Protein AF-A0A7S1XEK3-F1 (afdb_monomer_lite)

Secondary structure (DSSP, 8-state):
---SHHHHHHHHHHHS-EEEEEEEEEEEEETTEEEEEEEEEE-HHHHHHTTTTTT----SPPTTEEEEEHHHHHHHT--TT-EEEEEE--HHHHHHHHHHHT--GGG-----EEEEEEEEEEESS-TTTS-TTS-GGGS-EEEETTTHHHHHHTTHHHHHHTT--HHHHHH--TTTS-SEEEEPPPSP-HHHHT-S-HHHHHHHHHHHHHHHHHTTTTS------HHHHHHHHTTT------

Structure (mmCIF, N/CA/C/O backbone):
data_AF-A0A7S1XEK3-F1
#
_entry.id   AF-A0A7S1XEK3-F1
#
loop_
_atom_site.group_PDB
_atom_site.id
_atom_site.type_symbol
_atom_site.label_atom_id
_atom_site.label_alt_id
_atom_site.label_comp_id
_atom_site.label_asym_id
_atom_site.label_entity_id
_atom_site.label_seq_id
_atom_site.pdbx_PDB_ins_code
_atom_site.Cartn_x
_atom_site.Cartn_y
_atom_site.Cartn_z
_atom_site.occupancy
_atom_site.B_iso_or_equiv
_atom_site.auth_seq_id
_atom_site.auth_comp_id
_atom_site.auth_asym_id
_atom_site.auth_atom_id
_atom_site.pdbx_PDB_model_num
ATOM 1 N N . GLY A 1 1 ? 6.823 24.356 5.000 1.00 36.56 1 GLY A N 1
ATOM 2 C CA . GLY A 1 1 ? 6.942 24.536 3.543 1.00 36.56 1 GLY A CA 1
ATOM 3 C C . GLY A 1 1 ? 6.030 23.536 2.885 1.00 36.56 1 GLY A C 1
ATOM 4 O O . GLY A 1 1 ? 6.391 22.373 2.809 1.00 36.56 1 GLY A O 1
ATOM 5 N N . ALA A 1 2 ? 4.821 23.967 2.545 1.00 37.03 2 ALA A N 1
ATOM 6 C CA . ALA A 1 2 ? 3.756 23.122 2.030 1.00 37.03 2 ALA A CA 1
ATOM 7 C C . ALA A 1 2 ? 3.763 23.141 0.500 1.00 37.03 2 ALA A C 1
ATOM 9 O O . ALA A 1 2 ? 3.144 24.012 -0.090 1.00 37.03 2 ALA A O 1
ATOM 10 N N . GLU A 1 3 ? 4.464 22.202 -0.132 1.00 48.47 3 GLU A N 1
ATOM 11 C CA . GLU A 1 3 ? 4.184 21.806 -1.521 1.00 48.47 3 GLU A CA 1
ATOM 12 C C . GLU A 1 3 ? 4.658 20.368 -1.784 1.00 48.47 3 GLU A C 1
ATOM 14 O O . GLU A 1 3 ? 5.784 20.173 -2.247 1.00 48.47 3 GLU A O 1
ATOM 19 N N . PRO A 1 4 ? 3.829 19.340 -1.527 1.00 47.53 4 PRO A N 1
ATOM 20 C CA . PRO A 1 4 ? 4.108 18.032 -2.108 1.00 47.53 4 PRO A CA 1
ATOM 21 C C . PRO A 1 4 ? 3.129 17.722 -3.258 1.00 47.53 4 PRO A C 1
ATOM 23 O O . PRO A 1 4 ? 3.521 17.635 -4.419 1.00 47.53 4 PRO A O 1
ATOM 26 N N . ALA A 1 5 ? 1.835 17.618 -2.964 1.00 44.75 5 ALA A N 1
ATOM 27 C CA . ALA A 1 5 ? 0.814 16.976 -3.798 1.00 44.75 5 ALA A CA 1
ATOM 28 C C . ALA A 1 5 ? 0.662 17.472 -5.247 1.00 44.75 5 ALA A C 1
ATOM 30 O O . ALA A 1 5 ? 0.782 16.690 -6.195 1.00 44.75 5 ALA A O 1
ATOM 31 N N . GLY A 1 6 ? 0.396 18.770 -5.431 1.00 43.91 6 GLY A N 1
ATOM 32 C CA . GLY A 1 6 ? 0.126 19.340 -6.757 1.00 43.91 6 GLY A CA 1
ATOM 33 C C . GLY A 1 6 ? 1.319 19.202 -7.706 1.00 43.91 6 GLY A C 1
ATOM 34 O O . GLY A 1 6 ? 1.153 18.868 -8.884 1.00 43.91 6 GLY A O 1
ATOM 35 N N . ARG A 1 7 ? 2.530 19.351 -7.157 1.00 46.53 7 ARG A N 1
ATOM 36 C CA . ARG A 1 7 ? 3.800 19.229 -7.876 1.00 46.53 7 ARG A CA 1
ATOM 37 C C . ARG A 1 7 ? 4.133 17.774 -8.228 1.00 46.53 7 ARG A C 1
ATOM 39 O O . ARG A 1 7 ? 4.653 17.540 -9.318 1.00 46.53 7 ARG A O 1
ATOM 46 N N . TRP A 1 8 ? 3.762 16.795 -7.388 1.00 50.59 8 TRP A N 1
ATOM 47 C CA . TRP A 1 8 ? 3.903 15.362 -7.707 1.00 50.59 8 TRP A CA 1
ATOM 48 C C . TRP A 1 8 ? 3.072 14.957 -8.926 1.00 50.59 8 TRP A C 1
ATOM 50 O O . TRP A 1 8 ? 3.572 14.235 -9.787 1.00 50.59 8 TRP A O 1
ATOM 60 N N . SER A 1 9 ? 1.829 15.448 -9.036 1.00 47.41 9 SER A N 1
ATOM 61 C CA . SER A 1 9 ? 0.975 15.142 -10.195 1.00 47.41 9 SER A CA 1
ATOM 62 C C . SER A 1 9 ? 1.507 15.775 -11.489 1.00 47.41 9 SER A C 1
ATOM 64 O O . SER A 1 9 ? 1.504 15.129 -12.538 1.00 47.41 9 SER A O 1
ATOM 66 N N . GLN A 1 10 ? 2.045 17.000 -11.409 1.00 49.06 10 GLN A N 1
ATOM 67 C CA 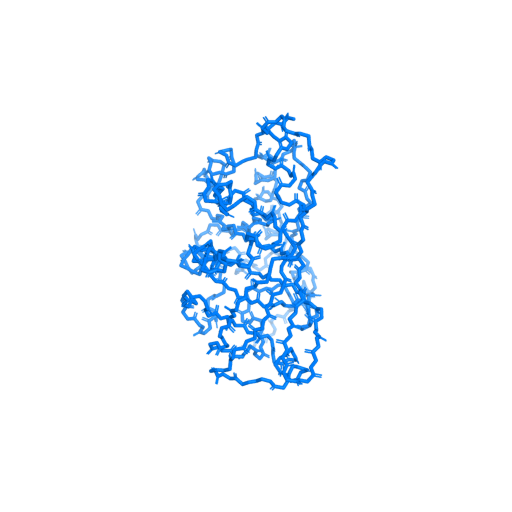. GLN A 1 10 ? 2.623 17.708 -12.554 1.00 49.06 10 GLN A CA 1
ATOM 68 C C . GLN A 1 10 ? 3.917 17.047 -13.047 1.00 49.06 10 GLN A C 1
ATOM 70 O O . GLN A 1 10 ? 4.007 16.701 -14.226 1.00 49.06 10 GLN A O 1
ATOM 75 N N . LEU A 1 11 ? 4.882 16.782 -12.161 1.00 49.12 11 LEU A N 1
ATOM 76 C CA . LEU A 1 11 ? 6.122 16.077 -12.522 1.00 49.12 11 LEU A CA 1
ATOM 77 C C . LEU A 1 11 ? 5.839 14.645 -12.986 1.00 49.12 11 LEU A C 1
ATOM 79 O O . LEU A 1 11 ? 6.419 14.169 -13.958 1.00 49.12 11 LEU A O 1
ATOM 83 N N . GLY A 1 12 ? 4.885 13.970 -12.348 1.00 49.81 12 GLY A N 1
ATOM 84 C CA . GLY A 1 12 ? 4.441 12.654 -12.771 1.00 49.81 12 GLY A CA 1
ATOM 85 C C . GLY A 1 12 ? 3.841 12.652 -14.183 1.00 49.81 12 GLY A C 1
ATOM 86 O O . GLY A 1 12 ? 4.103 11.729 -14.961 1.00 49.81 12 GLY A O 1
ATOM 87 N N . SER A 1 13 ? 3.049 13.667 -14.539 1.00 52.59 13 SER A N 1
ATOM 88 C CA . SER A 1 13 ? 2.465 13.796 -15.880 1.00 52.59 13 SER A CA 1
ATOM 89 C C . SER A 1 13 ? 3.507 14.064 -16.968 1.00 52.59 13 SER A C 1
ATOM 91 O O . SER A 1 13 ? 3.352 13.556 -18.075 1.00 52.59 13 SER A O 1
ATOM 93 N N . GLN A 1 14 ? 4.599 14.764 -16.635 1.00 54.75 14 GLN A N 1
ATOM 94 C CA . GLN A 1 14 ? 5.703 15.030 -17.560 1.00 54.75 14 GLN A CA 1
ATOM 95 C C . GLN A 1 14 ? 6.397 13.739 -18.015 1.00 54.75 14 GLN A C 1
ATOM 97 O O . GLN A 1 14 ? 6.820 13.643 -19.164 1.00 54.75 14 GLN A O 1
ATOM 102 N N . TYR A 1 15 ? 6.462 12.733 -17.137 1.00 54.97 15 TYR A N 1
ATOM 103 C CA . TYR A 1 15 ? 7.092 11.450 -17.442 1.00 54.97 15 TYR A CA 1
ATOM 104 C C . TYR A 1 15 ? 6.105 10.319 -17.728 1.00 54.97 15 TYR A C 1
ATOM 106 O O . TYR A 1 15 ? 6.536 9.284 -18.196 1.00 54.97 15 TYR A O 1
ATOM 114 N N . GLY A 1 16 ? 4.803 10.438 -17.457 1.00 58.50 16 GLY A N 1
ATOM 115 C CA . GLY A 1 16 ? 3.784 9.455 -17.867 1.00 58.50 16 GLY A CA 1
ATOM 116 C C . GLY A 1 16 ? 3.820 8.063 -17.200 1.00 58.50 16 GLY A C 1
ATOM 117 O O . GLY A 1 16 ? 2.815 7.355 -17.270 1.00 58.50 16 GLY A O 1
ATOM 118 N N . PHE A 1 17 ? 4.894 7.679 -16.494 1.00 63.75 17 PHE A N 1
ATOM 119 C CA . PHE A 1 17 ? 5.130 6.305 -15.994 1.00 63.75 17 PHE A CA 1
ATOM 120 C C . PHE A 1 17 ? 5.184 6.162 -14.470 1.00 63.75 17 PHE A C 1
ATOM 122 O O . PHE A 1 17 ? 5.805 5.232 -13.954 1.00 63.75 17 PHE A O 1
ATOM 129 N N . HIS A 1 18 ? 4.547 7.074 -13.743 1.00 75.19 18 HIS A N 1
ATOM 130 C CA . HIS A 1 18 ? 4.485 7.015 -12.289 1.00 75.19 18 HIS A CA 1
ATOM 131 C C . HIS A 1 18 ? 3.186 6.363 -11.793 1.00 75.19 18 HIS A C 1
ATOM 133 O O . HIS A 1 18 ? 2.121 6.496 -12.415 1.00 75.19 18 HIS A O 1
ATOM 139 N N . THR A 1 19 ? 3.276 5.695 -10.647 1.00 78.38 19 THR A N 1
ATOM 140 C CA . THR A 1 19 ? 2.123 5.212 -9.882 1.00 78.38 19 THR A CA 1
ATOM 141 C C . THR A 1 19 ? 2.359 5.441 -8.388 1.00 78.38 19 THR A C 1
ATOM 143 O O . THR A 1 19 ? 3.422 5.075 -7.876 1.00 78.38 19 THR A O 1
ATOM 146 N N . PRO A 1 20 ? 1.416 6.084 -7.685 1.00 83.88 20 PRO A N 1
ATOM 147 C CA . PRO A 1 20 ? 1.538 6.300 -6.257 1.00 83.88 20 PRO A CA 1
ATOM 148 C C . PRO A 1 20 ? 1.154 5.044 -5.462 1.00 83.88 20 PRO A C 1
ATOM 150 O O . PRO A 1 20 ? 0.281 4.278 -5.875 1.00 83.88 20 PRO A O 1
ATOM 153 N N . ARG A 1 21 ? 1.768 4.866 -4.291 1.00 85.56 21 ARG A N 1
ATOM 154 C CA . ARG A 1 21 ? 1.352 3.898 -3.268 1.00 85.56 21 ARG A CA 1
ATOM 155 C C . ARG A 1 21 ? 1.333 4.563 -1.896 1.00 85.56 21 ARG A C 1
ATOM 157 O O . ARG A 1 21 ? 2.192 5.388 -1.580 1.00 85.56 21 ARG A O 1
ATOM 164 N N . LEU A 1 22 ? 0.368 4.177 -1.071 1.00 83.81 22 LEU A N 1
ATOM 165 C CA . LEU A 1 22 ? 0.356 4.497 0.353 1.00 83.81 22 LEU A CA 1
ATOM 166 C C . LEU A 1 22 ? 0.806 3.253 1.115 1.00 83.81 22 LEU A C 1
ATOM 168 O O . LEU A 1 22 ? 0.157 2.215 1.035 1.00 83.81 22 LEU A O 1
ATOM 172 N N . VAL A 1 23 ? 1.915 3.361 1.837 1.00 85.50 23 VAL A N 1
ATOM 173 C CA . VAL A 1 23 ? 2.414 2.311 2.729 1.00 85.50 23 VAL A CA 1
ATOM 174 C C . VAL A 1 23 ? 2.439 2.864 4.141 1.00 85.50 23 VAL A C 1
ATOM 176 O O . VAL A 1 23 ? 3.137 3.847 4.396 1.00 85.50 23 VAL A O 1
ATOM 179 N N . VAL A 1 24 ? 1.670 2.242 5.034 1.00 86.19 24 VAL A N 1
ATOM 180 C CA . VAL A 1 24 ? 1.552 2.644 6.441 1.00 86.19 24 VAL A CA 1
ATOM 181 C C . VAL A 1 24 ? 1.669 1.437 7.371 1.00 86.19 24 VAL A C 1
ATOM 183 O O . VAL A 1 24 ? 1.283 0.331 6.981 1.00 86.19 24 VAL A O 1
ATOM 186 N N . PRO A 1 25 ? 2.194 1.604 8.596 1.00 84.75 25 PRO A N 1
ATOM 187 C CA . PRO A 1 25 ? 2.137 0.560 9.611 1.00 84.75 25 PRO A CA 1
ATOM 188 C C . PRO A 1 25 ? 0.692 0.145 9.900 1.00 84.75 25 PRO A C 1
ATOM 190 O O . PRO A 1 25 ? -0.218 0.980 9.915 1.00 84.75 25 PRO A O 1
ATOM 193 N N . ALA A 1 26 ? 0.487 -1.148 10.139 1.00 86.12 26 ALA A N 1
ATOM 194 C CA . ALA A 1 26 ? -0.824 -1.692 10.448 1.00 86.12 26 ALA A CA 1
ATOM 195 C C . ALA A 1 26 ? -0.745 -2.832 11.468 1.00 86.12 26 ALA A C 1
ATOM 197 O O . ALA A 1 26 ? 0.220 -3.593 11.512 1.00 86.12 26 ALA A O 1
ATOM 198 N N . VAL A 1 27 ? -1.795 -2.985 12.265 1.00 88.19 27 VAL A N 1
ATOM 199 C CA . VAL A 1 27 ? -1.994 -4.152 13.128 1.00 88.19 27 VAL A CA 1
ATOM 200 C C . VAL A 1 27 ? -3.251 -4.860 12.668 1.00 88.19 27 VAL A C 1
ATOM 202 O O . VAL A 1 27 ? -4.332 -4.279 12.701 1.00 88.19 27 VAL A O 1
ATOM 205 N N . ALA A 1 28 ? -3.116 -6.104 12.231 1.00 87.94 28 ALA A N 1
ATOM 206 C CA . ALA A 1 28 ? -4.245 -6.935 11.853 1.00 87.94 28 ALA A CA 1
ATOM 207 C C . ALA A 1 28 ? -4.657 -7.824 13.025 1.00 87.94 28 ALA A C 1
ATOM 209 O O . ALA A 1 28 ? -3.804 -8.333 13.744 1.00 87.94 28 ALA A O 1
ATOM 210 N N . ALA A 1 29 ? -5.956 -8.015 13.212 1.00 89.12 29 ALA A N 1
ATOM 211 C CA . ALA A 1 29 ? -6.522 -8.902 14.212 1.00 89.12 29 ALA A CA 1
ATOM 212 C C . ALA A 1 29 ? -7.447 -9.925 13.544 1.00 89.12 29 ALA A C 1
ATOM 214 O O . ALA A 1 29 ? -8.274 -9.574 12.695 1.00 89.12 29 ALA A O 1
ATOM 215 N N . GLY A 1 30 ? -7.300 -11.180 13.958 1.00 87.75 30 GLY A N 1
ATOM 216 C CA . GLY A 1 30 ? -8.088 -12.330 13.527 1.00 87.75 30 GLY A CA 1
ATOM 217 C C . GLY A 1 30 ? -8.338 -13.292 14.695 1.00 87.75 30 GLY A C 1
ATOM 218 O O . GLY A 1 30 ? -7.966 -12.984 15.831 1.00 87.75 30 GLY A O 1
ATOM 219 N N . PRO A 1 31 ? -8.968 -14.453 14.445 1.00 84.12 31 PRO A N 1
ATOM 220 C CA . PRO A 1 31 ? -9.289 -15.432 15.485 1.00 84.12 31 PRO A CA 1
ATOM 221 C C . PRO A 1 31 ? -8.095 -15.868 16.346 1.00 84.12 31 PRO A C 1
ATOM 223 O O . PRO A 1 31 ? -8.248 -16.044 17.554 1.00 84.12 31 PRO A O 1
ATOM 226 N N . ALA A 1 32 ? -6.911 -16.018 15.745 1.00 83.12 32 ALA A N 1
ATOM 227 C CA . ALA A 1 32 ? -5.711 -16.479 16.445 1.00 83.12 32 ALA A CA 1
ATOM 228 C C . ALA A 1 32 ? -4.988 -15.386 17.258 1.00 83.12 32 ALA A C 1
ATOM 230 O O . ALA A 1 32 ? -4.130 -15.706 18.083 1.00 83.12 32 ALA A O 1
ATOM 231 N N . GLY A 1 33 ? -5.325 -14.106 17.062 1.00 88.50 33 GLY A N 1
ATOM 232 C CA . GLY A 1 33 ? -4.700 -12.989 17.769 1.00 88.50 33 GLY A CA 1
ATOM 233 C C . GLY A 1 33 ? -4.420 -11.784 16.877 1.00 88.50 33 GLY A C 1
ATOM 234 O O . GLY A 1 33 ? -5.151 -11.507 15.924 1.00 88.50 33 GLY A O 1
ATOM 235 N N . THR A 1 34 ? -3.369 -11.040 17.221 1.00 88.94 34 THR A N 1
ATOM 236 C CA . THR A 1 34 ? -2.928 -9.843 16.498 1.00 88.94 34 THR A CA 1
ATOM 237 C C . THR A 1 34 ? -1.588 -10.066 15.805 1.00 88.94 34 THR A C 1
ATOM 239 O O . THR A 1 34 ? -0.713 -10.762 16.314 1.00 88.94 34 THR A O 1
ATOM 242 N N . TYR A 1 35 ? -1.415 -9.432 14.648 1.00 86.69 35 TYR A N 1
ATOM 243 C CA . TYR A 1 35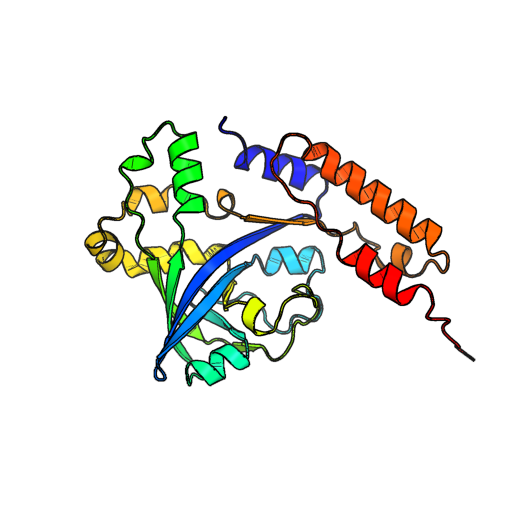 ? -0.212 -9.500 13.831 1.00 86.69 35 TYR A CA 1
ATOM 244 C C . TYR A 1 35 ? 0.207 -8.102 13.370 1.00 86.69 35 TYR A C 1
ATOM 246 O O . TYR A 1 35 ? -0.602 -7.346 12.824 1.00 86.69 35 TYR A O 1
ATOM 254 N N . TYR A 1 36 ? 1.477 -7.755 13.576 1.00 87.00 36 TYR A N 1
ATOM 255 C CA . TYR A 1 36 ? 2.049 -6.505 13.078 1.00 87.00 36 TYR A CA 1
ATOM 256 C C . TYR A 1 36 ? 2.405 -6.653 11.601 1.00 87.00 36 TYR A C 1
ATOM 258 O O . TYR A 1 36 ? 3.136 -7.561 11.214 1.00 87.00 36 TYR A O 1
ATOM 266 N N . SER A 1 37 ? 1.892 -5.750 10.774 1.00 87.62 37 SER A N 1
ATOM 267 C CA . SER A 1 37 ? 2.092 -5.757 9.329 1.00 87.62 37 SER A CA 1
ATOM 268 C C . SER A 1 37 ? 2.188 -4.327 8.787 1.00 87.62 37 SER A C 1
ATOM 270 O O . SER A 1 37 ? 2.289 -3.347 9.526 1.00 87.62 37 SER A O 1
ATOM 272 N N . THR A 1 38 ? 2.168 -4.196 7.468 1.00 89.38 38 THR A N 1
ATOM 273 C CA . THR A 1 38 ? 1.999 -2.917 6.777 1.00 89.38 38 THR A CA 1
ATOM 274 C C . THR A 1 38 ? 0.727 -2.977 5.946 1.00 89.38 38 THR A C 1
ATOM 276 O O . THR A 1 38 ? 0.384 -4.032 5.423 1.00 89.38 38 THR A O 1
ATOM 279 N N . LEU A 1 39 ? 0.005 -1.867 5.821 1.00 92.12 39 LEU A N 1
ATOM 280 C CA . LEU A 1 39 ? -1.050 -1.719 4.826 1.00 92.12 39 LEU A CA 1
ATOM 281 C C . LEU A 1 39 ? -0.444 -1.060 3.587 1.00 92.12 39 LEU A C 1
ATOM 283 O O . LEU A 1 39 ? 0.147 0.016 3.685 1.00 92.12 39 LEU A O 1
ATOM 287 N N . ARG A 1 40 ? -0.617 -1.689 2.425 1.00 92.56 40 ARG A N 1
ATOM 288 C CA . ARG A 1 40 ? -0.206 -1.170 1.121 1.00 92.56 40 ARG A CA 1
ATOM 289 C C . ARG A 1 40 ? -1.434 -0.872 0.278 1.00 92.56 40 ARG A C 1
ATOM 291 O O . ARG A 1 40 ? -2.061 -1.780 -0.261 1.00 92.56 40 ARG A O 1
ATOM 298 N N . ALA A 1 41 ? -1.764 0.402 0.130 1.00 93.56 41 ALA A N 1
ATOM 299 C CA . ALA A 1 41 ? -2.800 0.830 -0.791 1.00 93.56 41 ALA A CA 1
ATOM 300 C C . ALA A 1 41 ? -2.189 1.111 -2.170 1.00 93.56 41 ALA A C 1
ATOM 302 O O . ALA A 1 41 ? -1.286 1.944 -2.310 1.00 93.56 41 ALA A O 1
ATOM 303 N N . ILE A 1 42 ? -2.673 0.390 -3.177 1.00 93.25 42 ILE A N 1
ATOM 304 C CA . ILE A 1 42 ? -2.168 0.407 -4.555 1.00 93.25 42 ILE A CA 1
ATOM 305 C C . ILE A 1 42 ? -3.237 0.905 -5.526 1.00 93.25 42 ILE A C 1
ATOM 307 O O . ILE A 1 42 ? -4.425 0.814 -5.234 1.00 93.25 42 ILE A O 1
ATOM 311 N N . TRP A 1 43 ? -2.821 1.380 -6.699 1.00 91.94 43 TRP A N 1
ATOM 312 C CA . TRP A 1 43 ? -3.741 1.741 -7.777 1.00 91.94 43 TRP A CA 1
ATOM 313 C C . TRP A 1 43 ? -3.643 0.733 -8.922 1.00 91.94 43 TRP A C 1
ATOM 315 O O . TRP A 1 43 ? -2.887 0.914 -9.878 1.00 91.94 43 TRP A O 1
ATOM 325 N N . THR A 1 44 ? -4.406 -0.354 -8.835 1.00 91.88 44 THR A N 1
ATOM 326 C CA . THR A 1 44 ? -4.228 -1.536 -9.688 1.00 91.88 44 THR A CA 1
ATOM 327 C C . THR A 1 44 ? -4.338 -1.210 -11.176 1.00 91.88 44 THR A C 1
ATOM 329 O O . THR A 1 44 ? -3.481 -1.628 -11.954 1.00 91.88 44 THR A O 1
ATOM 332 N N . GLN A 1 45 ? -5.336 -0.417 -11.581 1.00 89.06 45 GLN A N 1
ATOM 333 C CA . GLN A 1 45 ? -5.507 -0.027 -12.987 1.00 89.06 45 GLN A CA 1
ATOM 334 C C . GLN A 1 45 ? -4.318 0.786 -13.511 1.00 89.06 45 GLN A C 1
ATOM 336 O O . GLN A 1 45 ? -3.841 0.557 -14.625 1.00 89.06 45 GLN A O 1
ATOM 341 N N . ARG A 1 46 ? -3.806 1.724 -12.704 1.00 88.00 46 ARG A N 1
ATOM 342 C CA . ARG A 1 46 ? -2.653 2.542 -13.083 1.00 88.00 46 ARG A CA 1
ATOM 343 C C . ARG A 1 46 ? -1.396 1.690 -13.190 1.00 88.00 46 ARG A C 1
ATOM 345 O O . ARG A 1 46 ? -0.701 1.790 -14.200 1.00 88.00 46 ARG A O 1
ATOM 352 N N . GLU A 1 47 ? -1.150 0.822 -12.213 1.00 89.50 47 GLU A N 1
ATOM 353 C CA . GLU A 1 47 ? -0.022 -0.113 -12.222 1.00 89.50 47 GLU A CA 1
ATOM 354 C C . GLU A 1 47 ? -0.048 -1.018 -13.461 1.00 89.50 47 GLU A C 1
ATOM 356 O O . GLU A 1 47 ? 0.957 -1.123 -14.164 1.00 89.50 47 GLU A O 1
ATOM 361 N N . GLN A 1 48 ? -1.215 -1.566 -13.810 1.00 87.06 48 GLN A N 1
ATOM 362 C CA . GLN A 1 48 ? -1.399 -2.360 -15.028 1.00 87.06 48 GLN A CA 1
ATOM 363 C C . GLN A 1 48 ? -1.157 -1.544 -16.304 1.00 87.06 48 GLN A C 1
ATOM 365 O O . GLN A 1 48 ? -0.485 -2.028 -17.214 1.00 87.06 48 GLN A O 1
ATOM 370 N N . SER A 1 49 ? -1.639 -0.296 -16.371 1.00 84.44 49 SER A N 1
ATOM 371 C CA . SER A 1 49 ? -1.432 0.578 -17.540 1.00 84.44 49 SER A CA 1
ATOM 372 C C . SER A 1 49 ? 0.045 0.885 -17.796 1.00 84.44 49 SER A C 1
ATOM 374 O O . SER A 1 49 ? 0.471 1.025 -18.941 1.00 84.44 49 SER A O 1
ATOM 376 N N . ILE A 1 50 ? 0.848 0.925 -16.728 1.00 82.06 50 ILE A N 1
ATOM 377 C CA . ILE A 1 50 ? 2.298 1.055 -16.814 1.00 82.06 50 ILE A CA 1
ATOM 378 C C . ILE A 1 50 ? 2.986 -0.311 -16.776 1.00 82.06 50 ILE A C 1
ATOM 380 O O . ILE A 1 50 ? 4.187 -0.349 -16.553 1.00 82.06 50 ILE A O 1
ATOM 384 N N . GLY A 1 51 ? 2.296 -1.433 -16.981 1.00 80.56 51 GLY A N 1
ATOM 385 C CA . GLY A 1 51 ? 2.867 -2.785 -17.029 1.00 80.56 51 GLY A CA 1
ATOM 386 C C . GLY A 1 51 ? 3.615 -3.235 -15.766 1.00 80.56 51 GLY A C 1
ATOM 387 O O . GLY A 1 51 ? 4.480 -4.104 -15.862 1.00 80.56 51 GLY A O 1
ATOM 388 N N . LEU A 1 52 ? 3.343 -2.623 -14.612 1.00 83.81 52 LEU A N 1
ATOM 389 C CA . LEU A 1 52 ? 3.858 -3.049 -13.313 1.00 83.81 52 LEU A CA 1
ATOM 390 C C . LEU A 1 52 ? 2.987 -4.190 -12.776 1.00 83.81 52 LEU A C 1
ATOM 392 O O . LEU A 1 52 ? 1.761 -4.102 -12.807 1.00 83.81 52 LEU A O 1
ATOM 396 N N . GLY A 1 53 ? 3.618 -5.262 -12.286 1.00 78.31 53 GLY A N 1
ATOM 397 C CA . GLY A 1 53 ? 2.891 -6.449 -11.840 1.00 78.31 53 GLY A CA 1
ATOM 398 C C . GLY A 1 53 ? 2.106 -7.104 -12.979 1.00 78.31 53 GLY A C 1
ATOM 399 O O . GLY A 1 53 ? 0.962 -7.483 -12.788 1.00 78.31 53 GLY A O 1
ATOM 400 N N . SER A 1 54 ? 2.686 -7.242 -14.174 1.00 80.19 54 SER A N 1
ATOM 401 C CA . SER A 1 54 ? 2.032 -7.919 -15.309 1.00 80.19 54 SER A CA 1
ATOM 402 C C . SER A 1 54 ? 1.641 -9.374 -15.016 1.00 80.19 54 SER A C 1
ATOM 404 O O . SER A 1 54 ? 0.745 -9.912 -15.658 1.00 80.19 54 SER A O 1
ATOM 406 N N . MET A 1 55 ? 2.299 -10.003 -14.037 1.00 84.56 55 MET A N 1
ATOM 407 C CA . MET A 1 55 ? 1.963 -11.337 -13.537 1.00 84.56 55 MET A CA 1
ATOM 408 C C . MET A 1 55 ? 0.967 -11.309 -12.372 1.00 84.56 55 MET A C 1
ATOM 410 O O . MET A 1 55 ? 0.619 -12.372 -11.869 1.00 84.56 55 MET A O 1
ATOM 414 N N . TRP A 1 56 ? 0.548 -10.128 -11.903 1.00 89.12 56 TRP A N 1
ATOM 415 C CA . TRP A 1 56 ? -0.390 -9.965 -10.794 1.00 89.12 56 TRP A CA 1
ATOM 416 C C . TRP A 1 56 ? -1.728 -10.599 -11.185 1.00 89.12 56 TRP A C 1
ATOM 418 O O . TRP A 1 56 ? -2.404 -10.084 -12.078 1.00 89.12 56 TRP A O 1
ATOM 428 N N . PRO A 1 57 ? -2.117 -11.718 -10.551 1.00 89.94 57 PRO A N 1
ATOM 429 C CA . PRO A 1 57 ? -3.265 -12.493 -11.008 1.00 89.94 57 PRO A CA 1
ATOM 430 C C . PRO A 1 57 ? -4.589 -11.872 -10.556 1.00 89.94 57 PRO A C 1
ATOM 432 O O . PRO A 1 57 ? -5.654 -12.283 -11.011 1.00 89.94 57 PRO A O 1
ATOM 435 N N . PHE A 1 58 ? -4.532 -10.896 -9.649 1.00 89.44 58 PHE A N 1
ATOM 436 C CA . PHE A 1 58 ? -5.710 -10.259 -9.089 1.00 89.44 58 PHE A CA 1
ATOM 437 C C . PHE A 1 58 ? -6.090 -9.036 -9.932 1.00 89.44 58 PHE A C 1
ATOM 439 O O . PHE A 1 58 ? -5.241 -8.256 -10.362 1.00 89.44 58 PHE A O 1
ATOM 446 N N . GLY A 1 59 ? -7.384 -8.854 -10.181 1.00 90.25 59 GLY A N 1
ATOM 447 C CA . GLY A 1 59 ? -7.893 -7.595 -10.722 1.00 90.25 59 GLY A CA 1
ATOM 448 C C . GLY A 1 59 ? -7.804 -6.458 -9.693 1.00 90.25 59 GLY A C 1
ATOM 449 O O . GLY A 1 59 ? -7.151 -6.604 -8.654 1.00 90.25 59 GLY A O 1
ATOM 450 N N . PRO A 1 60 ? -8.473 -5.324 -9.958 1.00 92.25 60 PRO A N 1
ATOM 451 C CA . PRO A 1 60 ? -8.729 -4.318 -8.931 1.00 92.25 60 PRO A CA 1
ATOM 452 C C . PRO A 1 60 ? -9.354 -4.961 -7.688 1.00 92.25 60 PRO A C 1
ATOM 454 O O . PRO A 1 60 ? -10.283 -5.765 -7.809 1.00 92.25 60 PRO A O 1
ATOM 457 N N . ILE A 1 61 ? -8.834 -4.623 -6.509 1.00 95.00 61 ILE A N 1
ATOM 458 C CA . ILE A 1 61 ? -9.353 -5.143 -5.238 1.00 95.00 61 ILE A CA 1
ATOM 459 C C . ILE A 1 61 ? -10.660 -4.401 -4.940 1.00 95.00 61 ILE A C 1
ATOM 461 O O . ILE A 1 61 ? -10.741 -3.186 -5.136 1.00 95.00 61 ILE A O 1
ATOM 465 N N . ARG A 1 62 ? -11.713 -5.108 -4.512 1.00 94.88 62 ARG A N 1
ATOM 466 C CA . ARG A 1 62 ? -13.010 -4.453 -4.266 1.00 94.88 62 ARG A CA 1
ATOM 467 C C . ARG A 1 62 ? -12.940 -3.548 -3.032 1.00 94.88 62 ARG A C 1
ATOM 469 O O . ARG A 1 62 ? -12.128 -3.763 -2.137 1.00 94.88 62 ARG A O 1
ATOM 476 N N . ALA A 1 63 ? -13.855 -2.586 -2.938 1.00 95.56 63 ALA A N 1
ATOM 477 C CA . ALA A 1 63 ? -13.966 -1.720 -1.765 1.00 95.56 63 ALA A CA 1
ATOM 478 C C . ALA A 1 63 ? -14.223 -2.533 -0.482 1.00 95.56 63 ALA A C 1
ATOM 480 O O . ALA A 1 63 ? -15.217 -3.256 -0.379 1.00 95.56 63 ALA A O 1
ATOM 481 N N . GLY A 1 64 ? -13.334 -2.390 0.501 1.00 96.19 64 GLY A N 1
ATOM 482 C CA . GLY A 1 64 ? -13.353 -3.151 1.757 1.00 96.19 64 GLY A CA 1
ATOM 483 C C . GLY A 1 64 ? -12.786 -4.566 1.631 1.00 96.19 64 GLY A C 1
ATOM 484 O O . GLY A 1 64 ? -12.787 -5.306 2.606 1.00 96.19 64 GLY A O 1
ATOM 485 N N . GLY A 1 65 ? -12.311 -4.947 0.446 1.00 97.81 65 GLY A N 1
ATOM 486 C CA . GLY A 1 65 ? -11.553 -6.166 0.215 1.00 97.81 65 GLY A CA 1
ATOM 487 C C . GLY A 1 65 ? -10.060 -5.958 0.457 1.00 97.81 65 GLY A C 1
ATOM 488 O O . GLY A 1 65 ? -9.547 -4.837 0.397 1.00 97.81 65 GLY A O 1
ATOM 489 N N . CYS A 1 66 ? -9.349 -7.048 0.713 1.00 97.44 66 CYS A N 1
ATOM 490 C CA . CYS A 1 66 ? -7.899 -7.046 0.825 1.00 97.44 66 CYS A CA 1
ATOM 491 C C . CYS A 1 66 ? -7.277 -8.324 0.261 1.00 97.44 66 CYS A C 1
ATOM 493 O O . CYS A 1 66 ? -7.899 -9.388 0.225 1.00 97.44 66 CYS A O 1
ATOM 495 N N . VAL A 1 67 ? -6.022 -8.208 -0.162 1.00 96.12 67 VAL A N 1
ATOM 496 C CA . VAL A 1 67 ? -5.162 -9.347 -0.482 1.00 96.12 67 VAL A CA 1
ATOM 497 C C . VAL A 1 67 ? -4.109 -9.446 0.610 1.00 96.12 67 VAL A C 1
ATOM 499 O O . VAL A 1 67 ? -3.391 -8.479 0.859 1.00 96.12 67 VAL A O 1
ATOM 502 N N . ILE A 1 68 ? -4.015 -10.600 1.268 1.00 94.50 68 ILE A N 1
ATOM 503 C CA . ILE A 1 68 ? -3.092 -10.800 2.394 1.00 94.50 68 ILE A CA 1
ATOM 504 C C . ILE A 1 68 ? -2.014 -11.833 2.060 1.00 94.50 68 ILE A C 1
ATOM 506 O O . ILE A 1 68 ? -2.304 -12.795 1.347 1.00 94.50 68 ILE A O 1
ATOM 510 N N . PRO A 1 69 ? -0.786 -11.698 2.584 1.00 92.81 69 PRO A N 1
ATOM 511 C CA . PRO A 1 69 ? 0.243 -12.722 2.445 1.00 92.81 69 PRO A CA 1
ATOM 512 C C . PRO A 1 69 ? -0.188 -14.041 3.087 1.00 92.81 69 PRO A C 1
ATOM 514 O O . PRO A 1 69 ? -0.833 -14.055 4.137 1.00 92.81 69 PRO A O 1
ATOM 517 N N . LYS A 1 70 ? 0.218 -15.167 2.492 1.00 92.44 70 LYS A N 1
ATOM 518 C CA . LYS A 1 70 ? -0.077 -16.512 3.006 1.00 92.44 70 LYS A CA 1
ATOM 519 C C . LYS A 1 70 ? 0.350 -16.688 4.459 1.00 92.44 70 LYS A C 1
ATOM 521 O O . LYS A 1 70 ? -0.405 -17.252 5.244 1.00 92.44 70 LYS A O 1
ATOM 526 N N . ARG A 1 71 ? 1.523 -16.173 4.830 1.00 89.75 71 ARG A N 1
ATOM 527 C CA . ARG A 1 71 ? 2.002 -16.187 6.215 1.00 89.75 71 ARG A CA 1
ATOM 528 C C . ARG A 1 71 ? 1.052 -15.442 7.154 1.00 89.75 71 ARG A C 1
ATOM 530 O O . ARG A 1 71 ? 0.628 -16.013 8.147 1.00 89.75 71 ARG A O 1
ATOM 537 N N . THR A 1 72 ? 0.655 -14.219 6.807 1.00 91.38 72 THR A N 1
ATOM 538 C CA . THR A 1 72 ? -0.309 -13.432 7.593 1.00 91.38 72 THR A CA 1
ATOM 539 C C . THR A 1 72 ? -1.656 -14.143 7.722 1.00 91.38 72 THR A C 1
ATOM 541 O O . THR A 1 72 ? -2.229 -14.160 8.805 1.00 91.38 72 THR A O 1
ATOM 544 N N . ALA A 1 73 ? -2.143 -14.780 6.652 1.00 93.88 73 ALA A N 1
ATOM 545 C CA . ALA A 1 73 ? -3.375 -15.566 6.698 1.00 93.88 73 ALA A CA 1
ATOM 546 C C . ALA A 1 73 ? -3.282 -16.740 7.688 1.00 93.88 73 ALA A C 1
ATOM 548 O O . ALA A 1 73 ? -4.212 -16.973 8.456 1.00 93.88 73 ALA A O 1
ATOM 549 N N . LEU A 1 74 ? -2.147 -17.451 7.691 1.00 92.69 74 LEU A N 1
ATOM 550 C CA . LEU A 1 74 ? -1.886 -18.558 8.615 1.00 92.69 74 LEU A CA 1
ATOM 551 C C . LEU A 1 74 ? -1.768 -18.083 10.065 1.00 92.69 74 LEU A C 1
ATOM 553 O O . LEU A 1 74 ? -2.329 -18.713 10.953 1.00 92.69 74 LEU A O 1
ATOM 557 N N . GLU A 1 75 ? -1.056 -16.982 10.307 1.00 91.88 75 GLU A N 1
ATOM 558 C CA . GLU A 1 75 ? -0.852 -16.445 11.657 1.00 91.88 75 GLU A CA 1
ATOM 559 C C . GLU A 1 75 ? -2.139 -15.878 12.271 1.00 91.88 75 GLU A C 1
ATOM 561 O O . GLU A 1 75 ? -2.322 -15.956 13.482 1.00 91.88 75 GLU A O 1
ATOM 566 N N . LEU A 1 76 ? -3.048 -15.349 11.448 1.00 93.88 76 LEU A N 1
ATOM 567 C CA . LEU A 1 76 ? -4.357 -14.871 11.896 1.00 93.88 76 LEU A CA 1
ATOM 568 C C . LEU A 1 76 ? -5.427 -15.977 11.948 1.00 93.88 76 LEU A C 1
ATOM 570 O O . LEU A 1 76 ? -6.491 -15.727 12.509 1.00 93.88 76 LEU A O 1
ATOM 574 N N . ASP A 1 77 ? -5.149 -17.165 11.398 1.00 96.31 77 ASP A N 1
ATOM 575 C CA . ASP A 1 77 ? -6.108 -18.256 11.150 1.00 96.31 77 ASP A CA 1
ATOM 576 C C . ASP A 1 77 ? -7.341 -17.797 10.352 1.00 96.31 77 ASP A C 1
ATOM 578 O O . ASP A 1 77 ? -8.487 -17.935 10.779 1.00 96.31 77 ASP A O 1
ATOM 582 N N . VAL A 1 78 ? -7.093 -17.198 9.182 1.00 96.69 78 VAL A N 1
ATOM 583 C CA . VAL A 1 78 ? -8.139 -16.674 8.291 1.00 96.69 78 VAL A CA 1
ATOM 584 C C . VAL A 1 78 ? -8.047 -17.238 6.879 1.00 96.69 78 VAL A C 1
ATOM 586 O O . VAL A 1 78 ? -6.985 -17.625 6.383 1.00 96.69 78 VAL A O 1
ATOM 589 N N . ARG A 1 79 ? -9.193 -17.271 6.204 1.00 97.69 79 ARG A N 1
ATOM 590 C CA . ARG A 1 79 ? -9.389 -17.781 4.847 1.00 97.69 79 ARG A CA 1
ATOM 591 C C . ARG A 1 79 ? -10.025 -16.714 3.963 1.00 97.69 79 ARG A C 1
ATOM 593 O O . ARG A 1 79 ? -10.514 -15.689 4.427 1.00 97.69 79 ARG A O 1
ATOM 600 N N . VAL A 1 80 ? -10.032 -16.971 2.657 1.00 97.69 80 VAL A N 1
ATOM 601 C CA . VAL A 1 80 ? -10.779 -16.139 1.705 1.00 97.69 80 VAL A CA 1
ATOM 602 C C . VAL A 1 80 ? -12.256 -16.109 2.104 1.00 97.69 80 VAL A C 1
ATOM 604 O O . VAL A 1 80 ? -12.864 -17.160 2.302 1.00 97.69 80 VAL A O 1
ATOM 607 N N . GLY A 1 81 ? -12.815 -14.906 2.201 1.00 97.75 81 GLY A N 1
ATOM 608 C CA . GLY A 1 81 ? -14.174 -14.639 2.669 1.00 97.75 81 GLY A CA 1
ATOM 609 C C . GLY A 1 81 ? -14.267 -14.203 4.132 1.00 97.75 81 GLY A C 1
ATOM 610 O O . GLY A 1 81 ? -15.276 -13.602 4.498 1.00 97.75 81 GLY A O 1
ATOM 611 N N . ASP A 1 82 ? -13.232 -14.434 4.944 1.00 97.94 82 ASP A N 1
ATOM 612 C CA . ASP A 1 82 ? -13.224 -13.999 6.342 1.00 97.94 82 ASP A CA 1
ATOM 613 C C . ASP A 1 82 ? -12.990 -12.489 6.455 1.00 97.94 82 ASP A C 1
ATOM 615 O O . ASP A 1 82 ? -12.383 -11.860 5.583 1.00 97.94 82 ASP A O 1
ATOM 619 N N . THR A 1 83 ? -13.463 -11.902 7.554 1.00 97.00 83 THR A N 1
ATOM 620 C CA . THR A 1 83 ? -13.244 -10.487 7.875 1.00 97.00 83 THR A CA 1
ATOM 621 C C . THR A 1 83 ? -12.166 -10.358 8.940 1.00 97.00 83 THR A C 1
ATOM 623 O O . THR A 1 83 ? -12.255 -10.974 10.000 1.00 97.00 83 THR A O 1
ATOM 626 N N . ILE A 1 84 ? -11.182 -9.506 8.672 1.00 96.12 84 ILE A N 1
ATOM 627 C CA . ILE A 1 84 ? -10.143 -9.095 9.613 1.00 96.12 84 ILE A CA 1
ATOM 628 C C . ILE A 1 84 ? -10.351 -7.640 10.020 1.00 96.12 84 ILE A C 1
ATOM 630 O O . ILE A 1 84 ? -10.850 -6.822 9.243 1.00 96.12 84 ILE A O 1
ATOM 634 N N . LEU A 1 85 ? -9.942 -7.307 11.240 1.00 94.81 85 LEU A N 1
ATOM 635 C CA . LEU A 1 85 ? -9.869 -5.921 11.687 1.00 94.81 85 LEU A CA 1
ATOM 636 C C . LEU A 1 85 ? -8.435 -5.433 11.509 1.00 94.81 85 LEU A C 1
ATOM 638 O O . LEU A 1 85 ? -7.513 -6.042 12.045 1.00 94.81 85 LEU A O 1
ATOM 642 N N . VAL A 1 86 ? -8.235 -4.340 10.783 1.00 94.88 86 VAL A N 1
ATOM 643 C CA . VAL A 1 86 ? -6.914 -3.750 10.560 1.00 94.88 86 VAL A CA 1
ATOM 644 C C . VAL A 1 86 ? -6.884 -2.356 11.159 1.00 94.88 86 VAL A C 1
ATOM 646 O O . VAL A 1 86 ? -7.660 -1.497 10.7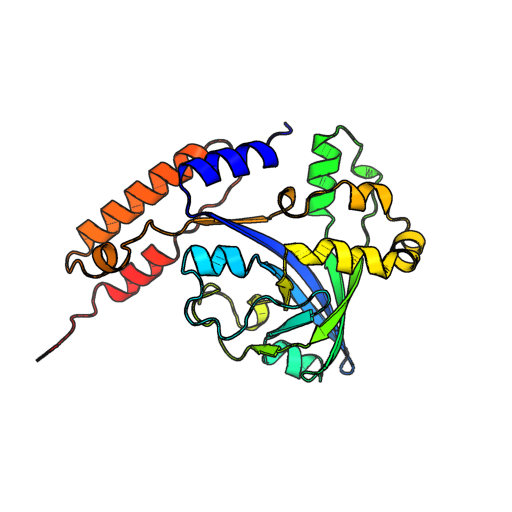72 1.00 94.88 86 VAL A O 1
ATOM 649 N N . ALA A 1 87 ? -5.993 -2.119 12.111 1.00 91.56 87 ALA A N 1
ATOM 650 C CA . ALA A 1 87 ? -5.774 -0.814 12.713 1.00 91.56 87 ALA A CA 1
ATOM 651 C C . ALA A 1 87 ? -4.584 -0.137 12.020 1.00 91.56 87 ALA A C 1
ATOM 653 O O . ALA A 1 87 ? -3.473 -0.663 12.072 1.00 91.56 87 ALA A O 1
ATOM 654 N N . ILE A 1 88 ? -4.817 0.990 11.345 1.00 90.81 88 ILE A N 1
ATOM 655 C CA . ILE A 1 88 ? -3.819 1.672 10.506 1.00 90.81 88 ILE A CA 1
ATOM 656 C C . ILE A 1 88 ? -3.294 2.931 11.194 1.00 90.81 88 ILE A C 1
ATOM 658 O O . ILE A 1 88 ? -4.060 3.676 11.806 1.00 90.81 88 ILE A O 1
ATOM 662 N N . ASP A 1 89 ? -1.993 3.183 11.082 1.00 86.44 89 ASP A N 1
ATOM 663 C CA . ASP A 1 89 ? -1.381 4.417 11.574 1.00 86.44 89 ASP A CA 1
ATOM 664 C C . ASP A 1 89 ? -1.325 5.469 10.458 1.00 86.44 89 ASP A C 1
ATOM 666 O O . ASP A 1 89 ? -0.518 5.371 9.532 1.00 86.44 89 ASP A O 1
ATOM 670 N N . LEU A 1 90 ? -2.189 6.485 10.545 1.00 78.88 90 LEU A N 1
ATOM 671 C CA . LEU A 1 90 ? -2.160 7.645 9.649 1.00 78.88 90 LEU A CA 1
ATOM 672 C C . LEU A 1 90 ? -1.501 8.878 10.288 1.00 78.88 90 LEU A C 1
ATOM 674 O O . LEU A 1 90 ? -1.532 9.944 9.679 1.00 78.88 90 LEU A O 1
ATOM 678 N N . TYR A 1 91 ? -0.887 8.774 11.474 1.00 77.00 91 TYR A N 1
ATOM 679 C CA . TYR A 1 91 ? -0.329 9.924 12.197 1.00 77.00 91 TYR A CA 1
ATOM 680 C C . TYR A 1 91 ? 0.658 10.714 11.337 1.00 77.00 91 TYR A C 1
ATOM 682 O O . TYR A 1 91 ? 0.491 11.914 11.138 1.00 77.00 91 TYR A O 1
ATOM 690 N N . SER A 1 92 ? 1.683 10.043 10.802 1.00 66.06 92 SER A N 1
ATOM 691 C CA . SER A 1 92 ? 2.763 10.692 10.041 1.00 66.06 92 SER A CA 1
ATOM 692 C C . SER A 1 92 ? 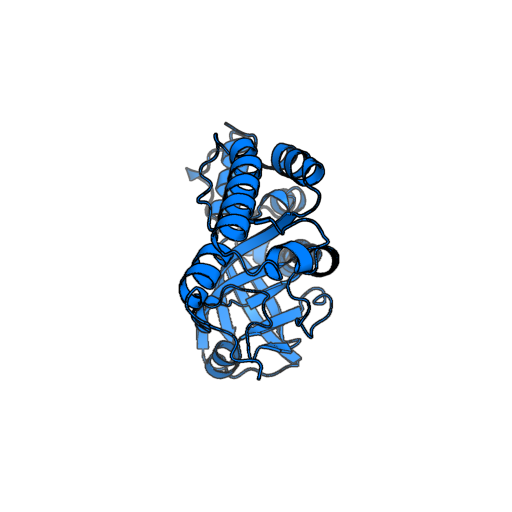2.240 11.430 8.808 1.00 66.06 92 SER A C 1
ATOM 694 O O . SER A 1 92 ? 2.742 12.487 8.428 1.00 66.06 92 SER A O 1
ATOM 696 N N . VAL A 1 93 ? 1.181 10.881 8.231 1.00 66.44 93 VAL A N 1
ATOM 697 C CA . VAL A 1 93 ? 0.523 11.344 7.024 1.00 66.44 93 VAL A CA 1
ATOM 698 C C . VAL A 1 93 ? -0.377 12.549 7.331 1.00 66.44 93 VAL A C 1
ATOM 700 O O . VAL A 1 93 ? -0.204 13.611 6.731 1.00 66.44 93 VAL A O 1
ATOM 703 N N . LEU A 1 94 ? -1.258 12.440 8.327 1.00 72.00 94 LEU A N 1
ATOM 704 C CA . LEU A 1 94 ? -2.175 13.508 8.741 1.00 72.00 94 LEU A CA 1
ATOM 705 C C . LEU A 1 94 ? -1.431 14.689 9.378 1.00 72.00 94 LEU A C 1
ATOM 707 O O . LEU A 1 94 ? -1.720 15.844 9.067 1.00 72.00 94 LEU A O 1
ATOM 711 N N . ALA A 1 95 ? -0.412 14.424 10.201 1.00 71.06 95 ALA A N 1
ATOM 712 C CA . ALA A 1 95 ? 0.417 15.462 10.810 1.00 71.06 95 ALA A CA 1
ATOM 713 C C . ALA A 1 95 ? 1.167 16.295 9.758 1.00 71.06 95 ALA A C 1
ATOM 715 O O . ALA A 1 95 ? 1.317 17.510 9.921 1.00 71.06 95 ALA A O 1
ATOM 716 N N . SER A 1 96 ? 1.611 15.672 8.659 1.00 66.38 96 SER A N 1
ATOM 717 C CA . SER A 1 96 ? 2.270 16.390 7.562 1.00 66.38 96 SER A CA 1
ATOM 718 C C . SER A 1 96 ? 1.328 17.391 6.885 1.00 66.38 96 SER A C 1
ATOM 720 O O . SER A 1 96 ? 1.730 18.518 6.587 1.00 66.38 96 SER A O 1
ATOM 722 N N . GLN A 1 97 ? 0.056 17.020 6.724 1.00 66.50 97 GLN A N 1
ATOM 723 C CA . GLN A 1 97 ? -0.959 17.868 6.112 1.00 66.50 97 GLN A CA 1
ATOM 724 C C . GLN A 1 97 ? -1.432 18.977 7.056 1.00 66.50 97 GLN A C 1
ATOM 726 O O . GLN A 1 97 ? -1.504 20.130 6.639 1.00 66.50 97 GLN A O 1
ATOM 731 N N . ALA A 1 98 ? -1.665 18.663 8.331 1.00 67.75 98 ALA A N 1
ATOM 732 C CA . ALA A 1 98 ? -1.989 19.655 9.356 1.00 67.75 98 ALA A CA 1
ATOM 733 C C . ALA A 1 98 ? -0.878 20.718 9.470 1.00 67.75 98 ALA A C 1
ATOM 735 O O . ALA A 1 98 ? -1.136 21.920 9.414 1.00 67.75 98 ALA A O 1
ATOM 736 N N . THR A 1 99 ? 0.391 20.288 9.483 1.00 70.56 99 THR A N 1
ATOM 737 C CA . THR A 1 99 ? 1.549 21.203 9.452 1.00 70.56 99 THR A CA 1
ATOM 738 C C . THR A 1 99 ? 1.563 22.056 8.181 1.00 70.56 99 THR A C 1
ATOM 740 O O . THR A 1 99 ? 1.894 23.241 8.226 1.00 70.56 99 THR A O 1
ATOM 743 N N . ALA A 1 100 ? 1.208 21.473 7.033 1.00 66.62 100 ALA A N 1
ATOM 744 C CA . ALA A 1 100 ? 1.122 22.193 5.767 1.00 66.62 100 ALA A CA 1
ATOM 745 C C . ALA A 1 100 ? 0.019 23.268 5.768 1.00 66.62 100 ALA A C 1
ATOM 747 O O . ALA A 1 100 ? 0.175 24.297 5.113 1.00 66.62 100 ALA A O 1
ATOM 748 N N . GLN A 1 101 ? -1.049 23.053 6.534 1.00 67.19 101 GLN A N 1
ATOM 749 C CA . GLN A 1 101 ? -2.166 23.983 6.714 1.00 67.19 101 GLN A CA 1
ATOM 750 C C . GLN A 1 101 ? -1.945 24.987 7.860 1.00 67.19 101 GLN A C 1
ATOM 752 O O . GLN A 1 101 ? -2.761 25.885 8.054 1.00 67.19 101 GLN A O 1
ATOM 757 N N . GLY A 1 102 ? -0.817 24.893 8.574 1.00 69.81 102 GLY A N 1
ATOM 758 C CA . GLY A 1 102 ? -0.478 25.783 9.687 1.00 69.81 102 GLY A CA 1
ATOM 759 C C . GLY A 1 102 ? -1.160 25.420 11.009 1.00 69.81 102 GLY A C 1
ATOM 760 O O . GLY A 1 102 ? -1.203 26.254 11.912 1.00 69.81 102 GLY A O 1
ATOM 761 N N . GLU A 1 103 ? -1.683 24.201 11.132 1.00 69.25 103 GLU A N 1
ATOM 762 C CA . GLU A 1 103 ? -2.331 23.699 12.343 1.00 69.25 103 GLU A CA 1
ATOM 763 C C . GLU A 1 103 ? -1.309 23.135 13.349 1.00 69.25 103 GLU A C 1
ATOM 765 O O . GLU A 1 103 ? -0.264 22.592 12.972 1.00 69.25 103 GLU A O 1
ATOM 770 N N . ASP A 1 104 ? -1.600 23.258 14.650 1.00 66.81 104 ASP A N 1
ATOM 771 C CA . ASP A 1 104 ? -0.727 22.750 15.716 1.00 66.81 104 ASP A CA 1
ATOM 772 C C . ASP A 1 104 ? -0.885 21.232 15.897 1.00 66.81 104 ASP A C 1
ATOM 774 O O . ASP A 1 104 ? -1.817 20.735 16.539 1.00 66.81 104 ASP A O 1
ATOM 778 N N . THR A 1 105 ? 0.088 20.491 15.370 1.00 64.38 105 THR A N 1
ATOM 779 C CA . THR A 1 105 ? 0.139 19.025 15.420 1.00 64.38 105 THR A CA 1
ATOM 780 C C . THR A 1 105 ? 0.331 18.451 16.820 1.00 64.38 105 THR A C 1
ATOM 782 O O . THR A 1 105 ? 0.013 17.284 17.034 1.00 64.38 105 THR A O 1
ATOM 785 N N . LYS A 1 106 ? 0.787 19.241 17.805 1.00 59.72 106 LYS A N 1
ATOM 786 C CA . LYS A 1 106 ? 1.006 18.761 19.185 1.00 59.72 106 LYS A CA 1
ATOM 787 C C . LYS A 1 106 ? -0.287 18.435 19.933 1.00 59.72 106 LYS A C 1
ATOM 789 O O . LYS A 1 106 ? -0.241 17.752 20.953 1.00 59.72 106 LYS A O 1
ATOM 794 N N . SER A 1 107 ? -1.420 18.936 19.446 1.00 53.12 107 SER A N 1
ATOM 795 C CA . SER A 1 107 ? -2.747 18.707 20.027 1.00 53.12 107 SER A CA 1
ATOM 796 C C . SER A 1 107 ? -3.481 17.503 19.423 1.00 53.12 107 SER A C 1
ATOM 798 O O . SER A 1 107 ? -4.496 17.062 19.966 1.00 53.12 107 SER A O 1
ATOM 800 N N . LEU A 1 108 ? -2.961 16.946 18.324 1.00 56.28 108 LEU A N 1
ATOM 801 C CA . LEU A 1 108 ? -3.615 15.892 17.562 1.00 56.28 108 LEU A CA 1
ATOM 802 C C . LEU A 1 108 ? -3.175 14.520 18.079 1.00 56.28 108 LEU A C 1
ATOM 804 O O . LEU A 1 108 ? -2.095 14.019 17.770 1.00 56.28 108 LEU A O 1
ATOM 808 N N . ASN A 1 109 ? -4.036 13.901 18.883 1.00 56.47 109 ASN A N 1
ATOM 809 C CA . ASN A 1 109 ? -3.930 12.482 19.188 1.00 56.47 109 ASN A CA 1
ATOM 810 C C . ASN A 1 109 ? -4.548 11.729 18.004 1.00 56.47 109 ASN A C 1
ATOM 812 O O . ASN A 1 109 ? -5.770 11.716 17.875 1.00 56.47 109 ASN A O 1
ATOM 816 N N . PHE A 1 110 ? -3.730 11.162 17.116 1.00 63.94 110 PHE A N 1
ATOM 817 C CA . PHE A 1 110 ? -4.223 10.311 16.032 1.00 63.94 110 PHE A CA 1
ATOM 818 C C . PHE A 1 110 ? -4.129 8.850 16.479 1.00 63.94 110 PHE A C 1
ATOM 820 O O . PHE A 1 110 ? -3.051 8.259 16.395 1.00 63.94 110 PHE A O 1
ATOM 827 N N . PRO A 1 111 ? -5.212 8.258 17.012 1.00 71.06 111 PRO A N 1
ATOM 828 C CA . PRO A 1 111 ? -5.207 6.845 17.343 1.00 71.06 111 PRO A CA 1
ATOM 829 C C . PRO A 1 111 ? -5.116 6.012 16.064 1.00 71.06 111 PRO A C 1
ATOM 831 O O . PRO A 1 111 ? -5.454 6.475 14.973 1.00 71.06 111 PRO A O 1
ATOM 834 N N . LEU A 1 112 ? -4.691 4.757 16.216 1.00 83.56 112 LEU A N 1
ATOM 835 C CA . LEU A 1 112 ? -4.795 3.783 15.137 1.00 83.56 112 LEU A CA 1
ATOM 836 C C . LEU A 1 112 ? -6.244 3.739 14.654 1.00 83.56 112 LEU A C 1
ATOM 838 O O . LEU A 1 112 ? -7.158 3.626 15.471 1.00 83.56 112 LEU A O 1
ATOM 842 N N . ILE A 1 113 ? -6.438 3.825 13.342 1.00 87.75 113 ILE A N 1
ATOM 843 C CA . ILE A 1 113 ? -7.755 3.835 12.716 1.00 87.75 113 ILE A CA 1
ATOM 844 C C . IL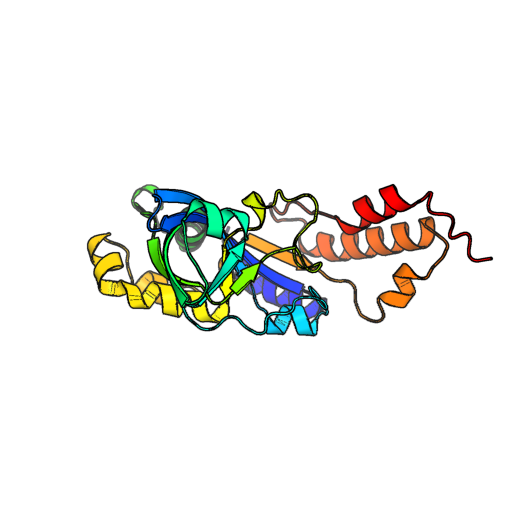E A 1 113 ? -8.153 2.390 12.403 1.00 87.75 113 ILE A C 1
ATOM 846 O O . ILE A 1 113 ? -7.562 1.774 11.517 1.00 87.75 113 ILE A O 1
ATOM 850 N N . PRO A 1 114 ? -9.120 1.810 13.124 1.00 89.69 114 PRO A N 1
ATOM 851 C CA . PRO A 1 114 ? -9.604 0.465 12.852 1.00 89.69 114 PRO A CA 1
ATOM 852 C C . PRO A 1 114 ? -10.514 0.448 11.619 1.00 89.69 114 PRO A C 1
ATOM 854 O O . PRO A 1 114 ? -11.517 1.155 11.576 1.00 89.69 114 PRO A O 1
ATOM 857 N N . ILE A 1 115 ? -10.196 -0.412 10.657 1.00 94.44 115 ILE A N 1
ATOM 858 C CA . ILE A 1 115 ? -10.994 -0.694 9.465 1.00 94.44 115 ILE A CA 1
ATOM 859 C C . ILE A 1 115 ? -11.277 -2.187 9.344 1.00 94.44 115 ILE A C 1
ATOM 861 O O . ILE A 1 115 ? -10.399 -3.024 9.555 1.00 94.44 115 ILE A O 1
ATOM 865 N N . SER A 1 116 ? -12.514 -2.526 9.000 1.00 95.31 116 SER A N 1
ATOM 866 C CA . SER A 1 116 ? -12.912 -3.909 8.737 1.00 95.31 116 SER A CA 1
ATOM 867 C C . SER A 1 116 ? -12.647 -4.249 7.268 1.00 95.31 116 SER A C 1
ATOM 869 O O . SER A 1 116 ? -13.165 -3.577 6.375 1.00 95.31 116 SER A O 1
ATOM 871 N N . LEU A 1 117 ? -11.847 -5.285 7.007 1.00 97.56 117 LEU A N 1
ATOM 872 C CA . LEU A 1 117 ? -11.492 -5.730 5.657 1.00 97.56 117 LEU A CA 1
ATOM 873 C C . LEU A 1 117 ? -11.870 -7.196 5.454 1.00 97.56 117 LEU A C 1
ATOM 875 O O . LEU A 1 117 ? -11.613 -8.030 6.316 1.00 97.56 117 LEU A O 1
ATOM 879 N N . THR A 1 118 ? -12.438 -7.531 4.300 1.00 97.94 118 THR A N 1
ATOM 880 C CA . THR A 1 118 ? -12.697 -8.919 3.905 1.00 97.94 118 THR A CA 1
ATOM 881 C C . THR A 1 118 ? -11.535 -9.457 3.077 1.00 97.94 118 THR A C 1
ATOM 883 O O . THR A 1 118 ? -11.037 -8.782 2.177 1.00 97.94 118 THR A O 1
ATOM 886 N N . VAL A 1 119 ? -11.096 -10.680 3.356 1.00 97.62 119 VAL A N 1
ATOM 887 C CA . VAL A 1 119 ? -10.020 -11.340 2.611 1.00 97.62 119 VAL A CA 1
ATOM 888 C C . VAL A 1 119 ? -10.553 -11.795 1.254 1.00 97.62 119 VAL A C 1
ATOM 890 O O . VAL A 1 119 ? -11.303 -12.764 1.165 1.00 97.62 119 VAL A O 1
ATOM 893 N N . ASP A 1 120 ? -10.155 -11.112 0.186 1.00 97.69 120 ASP A N 1
ATOM 894 C CA . ASP A 1 120 ? -10.546 -11.459 -1.184 1.00 97.69 120 ASP A CA 1
ATOM 895 C C . ASP A 1 120 ? -9.635 -12.526 -1.777 1.00 97.69 120 ASP A C 1
ATOM 897 O O . ASP A 1 120 ? -10.078 -13.387 -2.537 1.00 97.69 120 ASP A O 1
ATOM 901 N N . ALA A 1 121 ? -8.350 -12.463 -1.437 1.00 96.50 121 ALA A N 1
ATOM 902 C CA . ALA A 1 121 ? -7.371 -13.429 -1.889 1.00 96.50 121 ALA A CA 1
ATOM 903 C C . ALA A 1 121 ? -6.204 -13.562 -0.913 1.00 96.50 121 ALA A C 1
ATOM 905 O O . ALA A 1 121 ? -5.888 -12.655 -0.141 1.00 96.50 121 ALA A O 1
ATOM 906 N N . ILE A 1 122 ? -5.538 -14.711 -1.005 1.00 94.88 122 ILE A N 1
ATOM 907 C CA . ILE A 1 122 ? -4.310 -15.001 -0.278 1.00 94.88 122 ILE A CA 1
ATOM 908 C C . ILE A 1 122 ? -3.165 -15.058 -1.284 1.00 94.88 122 ILE A C 1
ATOM 910 O O . ILE A 1 122 ? -3.226 -15.769 -2.287 1.00 94.88 122 ILE A O 1
ATOM 914 N N . LEU A 1 123 ? -2.128 -14.284 -1.000 1.00 91.06 123 LEU A N 1
ATOM 915 C CA . LEU A 1 123 ? -0.956 -14.103 -1.830 1.00 91.06 123 LEU A CA 1
ATOM 916 C C . LEU A 1 123 ? 0.116 -15.122 -1.457 1.00 91.06 123 LEU A C 1
ATOM 918 O O . LEU A 1 123 ? 0.606 -15.140 -0.330 1.00 91.06 123 LEU A O 1
ATOM 922 N N . ASP A 1 124 ? 0.483 -15.967 -2.410 1.00 87.19 124 ASP A N 1
ATOM 923 C CA . ASP A 1 124 ? 1.507 -17.002 -2.262 1.00 87.19 124 ASP A CA 1
ATOM 924 C C . ASP A 1 124 ? 2.899 -16.562 -2.745 1.00 87.19 124 ASP A C 1
ATOM 926 O O . ASP A 1 124 ? 3.877 -17.245 -2.462 1.00 87.19 124 ASP A O 1
ATOM 930 N N . ARG A 1 125 ? 2.992 -15.452 -3.493 1.00 83.94 125 ARG A N 1
ATOM 931 C CA . ARG A 1 125 ? 4.244 -14.866 -4.004 1.00 83.94 125 ARG A CA 1
ATOM 932 C C . ARG A 1 125 ? 4.053 -13.429 -4.497 1.00 83.94 125 ARG A C 1
ATOM 934 O O . ARG A 1 125 ? 2.940 -12.945 -4.653 1.00 83.94 125 ARG A O 1
ATOM 941 N N . PHE A 1 126 ? 5.157 -12.775 -4.845 1.00 79.31 126 PHE A N 1
ATOM 942 C CA . PHE A 1 126 ? 5.229 -11.355 -5.209 1.00 79.31 126 PHE A CA 1
ATOM 943 C C . PHE A 1 126 ? 4.679 -10.971 -6.590 1.0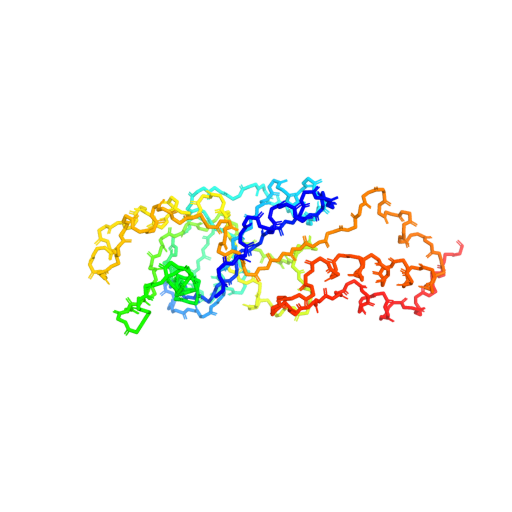0 79.31 126 PHE A C 1
ATOM 945 O O . PHE A 1 126 ? 4.365 -9.802 -6.814 1.00 79.31 126 PHE A O 1
ATOM 952 N N . TYR A 1 127 ? 4.604 -11.913 -7.539 1.00 84.06 127 TYR A N 1
ATOM 953 C CA . TYR A 1 127 ? 4.175 -11.672 -8.930 1.00 84.06 127 TYR A CA 1
ATOM 954 C C . TYR A 1 127 ? 4.855 -10.463 -9.613 1.00 84.06 127 TYR A C 1
ATOM 956 O O . TYR A 1 127 ? 4.274 -9.808 -10.480 1.00 84.06 127 TYR A O 1
ATOM 964 N N . GLY A 1 128 ? 6.094 -10.149 -9.213 1.00 77.06 128 GLY A N 1
ATOM 965 C CA . GLY A 1 128 ? 6.851 -9.004 -9.727 1.00 77.06 128 GLY A CA 1
ATOM 966 C C . GLY A 1 128 ? 6.242 -7.634 -9.395 1.00 77.06 128 GLY A C 1
ATOM 967 O O . GLY A 1 128 ? 6.530 -6.665 -10.094 1.00 77.06 128 GLY A O 1
ATOM 968 N N . LYS A 1 129 ? 5.364 -7.547 -8.384 1.00 82.19 129 LYS A N 1
ATOM 969 C CA . LYS A 1 129 ? 4.668 -6.309 -7.991 1.00 82.19 129 LYS A CA 1
ATOM 970 C C . LYS A 1 129 ? 5.325 -5.573 -6.821 1.00 82.19 129 LYS A C 1
ATOM 972 O O . LYS A 1 129 ? 5.225 -4.343 -6.740 1.00 82.19 129 LYS A O 1
ATOM 977 N N . PHE A 1 130 ? 5.973 -6.315 -5.931 1.00 82.12 130 PHE A N 1
ATOM 978 C CA . PHE A 1 130 ? 6.719 -5.784 -4.790 1.00 82.12 130 PHE A CA 1
ATOM 979 C C . PHE A 1 130 ? 8.158 -6.301 -4.838 1.00 82.12 130 PHE A C 1
ATOM 981 O O . PHE A 1 130 ? 8.442 -7.259 -5.563 1.00 82.12 130 PHE A O 1
ATOM 988 N N . ASP A 1 131 ? 9.059 -5.602 -4.154 1.00 69.50 131 ASP A N 1
ATOM 989 C CA . ASP A 1 131 ? 10.486 -5.903 -4.209 1.00 69.50 131 ASP A CA 1
ATOM 990 C C . ASP A 1 131 ? 10.771 -7.272 -3.574 1.00 69.50 131 ASP A C 1
ATOM 992 O O . ASP A 1 131 ? 10.171 -7.644 -2.572 1.00 69.50 131 ASP A O 1
ATOM 996 N N . VAL A 1 132 ? 11.687 -8.030 -4.175 1.00 58.78 132 VAL A N 1
ATOM 997 C CA . VAL A 1 132 ? 12.069 -9.384 -3.740 1.00 58.78 132 VAL A CA 1
ATOM 998 C C . VAL A 1 132 ? 12.914 -9.334 -2.459 1.00 58.78 132 VAL A C 1
ATOM 1000 O O . VAL A 1 132 ? 13.081 -10.345 -1.786 1.00 58.78 132 VAL A O 1
ATOM 1003 N N . SER A 1 133 ? 13.455 -8.156 -2.125 1.00 56.66 133 SER A N 1
ATOM 1004 C CA . SER A 1 133 ? 14.188 -7.901 -0.880 1.00 56.66 133 SER A CA 1
ATOM 1005 C C . SER A 1 133 ? 13.283 -7.820 0.358 1.00 56.66 133 SER A C 1
ATOM 1007 O O . SER A 1 133 ? 13.775 -7.873 1.486 1.00 56.66 133 SER A O 1
ATOM 1009 N N . GLU A 1 134 ? 11.967 -7.700 0.163 1.00 55.91 134 GLU A N 1
ATOM 1010 C CA . GLU A 1 134 ? 10.993 -7.660 1.245 1.00 55.91 134 GLU A CA 1
ATOM 1011 C C . GLU A 1 134 ? 10.718 -9.094 1.739 1.00 55.91 134 GLU A C 1
ATOM 1013 O O . GLU A 1 134 ? 10.355 -9.970 0.958 1.00 55.91 134 GLU A O 1
ATOM 1018 N N . ASP A 1 135 ? 10.889 -9.350 3.044 1.00 59.81 135 ASP A N 1
ATOM 1019 C CA . ASP A 1 135 ? 10.400 -10.573 3.708 1.00 59.81 135 ASP A CA 1
ATOM 1020 C C . ASP A 1 135 ? 8.912 -10.795 3.342 1.00 59.81 135 ASP A C 1
ATOM 1022 O O . ASP A 1 135 ? 8.175 -9.832 3.121 1.00 59.81 135 ASP A O 1
ATOM 1026 N N . GLU A 1 136 ? 8.414 -12.035 3.312 1.00 57.12 136 GLU A N 1
ATOM 1027 C CA . GLU A 1 136 ? 6.971 -12.296 3.148 1.00 57.12 136 GLU A CA 1
ATOM 1028 C C . GLU A 1 136 ? 6.138 -11.528 4.192 1.00 57.12 136 GLU A C 1
ATOM 1030 O O . GLU A 1 136 ? 5.026 -11.084 3.903 1.00 57.12 136 GLU A O 1
ATOM 1035 N N . ALA A 1 137 ? 6.701 -11.306 5.387 1.00 51.59 137 ALA A N 1
ATOM 1036 C CA . ALA A 1 137 ? 6.119 -10.449 6.423 1.00 51.59 137 ALA A CA 1
ATOM 1037 C C . ALA A 1 137 ? 6.050 -8.957 6.023 1.00 51.59 137 ALA A C 1
ATOM 1039 O O . ALA A 1 137 ? 5.165 -8.225 6.470 1.00 51.59 137 ALA A O 1
ATOM 1040 N N . ALA A 1 138 ? 6.957 -8.501 5.159 1.00 59.16 138 ALA A N 1
ATOM 1041 C CA . ALA A 1 138 ? 7.038 -7.134 4.657 1.00 59.16 138 ALA A CA 1
ATOM 1042 C C . ALA A 1 138 ? 6.145 -6.872 3.429 1.00 59.16 138 ALA A C 1
ATOM 1044 O O . ALA A 1 138 ? 5.908 -5.703 3.115 1.00 59.16 138 ALA A O 1
ATOM 1045 N N . MET A 1 139 ? 5.572 -7.903 2.786 1.00 71.75 139 MET A N 1
ATOM 1046 C CA . MET A 1 139 ? 4.599 -7.723 1.692 1.00 71.75 139 MET A CA 1
ATOM 1047 C C . MET A 1 139 ? 3.403 -6.863 2.098 1.00 71.75 139 MET A C 1
ATOM 1049 O O . MET A 1 139 ? 2.899 -6.084 1.290 1.00 71.75 139 MET A O 1
ATOM 1053 N N . GLY A 1 140 ? 2.979 -6.971 3.357 1.00 87.12 140 GLY A N 1
ATOM 1054 C CA . GLY A 1 140 ? 1.850 -6.219 3.884 1.00 87.12 140 GLY A CA 1
ATOM 1055 C C . GLY A 1 140 ? 0.494 -6.654 3.324 1.00 87.12 140 GLY A C 1
ATOM 1056 O O . GLY A 1 140 ? 0.383 -7.417 2.366 1.00 87.12 140 GLY A O 1
ATOM 1057 N N . ILE A 1 141 ? -0.561 -6.152 3.950 1.00 93.81 141 ILE A N 1
ATOM 1058 C CA . ILE A 1 141 ? -1.952 -6.286 3.524 1.00 93.81 141 ILE A CA 1
ATOM 1059 C C . ILE A 1 141 ? -2.198 -5.295 2.390 1.00 93.81 141 ILE A C 1
ATOM 1061 O O . ILE A 1 141 ? -2.018 -4.090 2.565 1.00 93.81 141 ILE A O 1
ATOM 1065 N N . VAL A 1 142 ? -2.622 -5.788 1.231 1.00 95.12 142 VAL A N 1
ATOM 1066 C CA . VAL A 1 142 ? -2.811 -4.978 0.027 1.00 95.12 142 VAL A CA 1
ATOM 1067 C C . VAL A 1 142 ? -4.283 -4.600 -0.132 1.00 95.12 142 VAL A C 1
ATOM 1069 O O . VAL A 1 142 ? -5.158 -5.463 -0.057 1.00 95.12 142 VAL A O 1
ATOM 1072 N N . VAL A 1 143 ? -4.553 -3.321 -0.386 1.00 96.25 143 VAL A N 1
ATOM 1073 C CA . VAL A 1 143 ? -5.898 -2.759 -0.612 1.00 96.25 143 VAL A CA 1
ATOM 1074 C C . VAL A 1 143 ? -5.897 -1.806 -1.809 1.00 96.25 143 VAL A C 1
ATOM 1076 O O . VAL A 1 143 ? -4.838 -1.373 -2.267 1.00 96.25 143 VAL A O 1
ATOM 1079 N N . GLU A 1 144 ? -7.073 -1.451 -2.324 1.00 95.50 144 GLU A N 1
ATOM 1080 C CA . GLU A 1 144 ? -7.182 -0.488 -3.425 1.00 95.50 144 GLU A CA 1
ATOM 1081 C C . GLU A 1 144 ? -7.202 0.957 -2.899 1.00 95.50 144 GLU A C 1
ATOM 1083 O O . GLU A 1 144 ? -8.097 1.346 -2.143 1.00 95.50 144 GLU A O 1
ATOM 1088 N N . LEU A 1 145 ? -6.237 1.768 -3.342 1.00 93.06 145 LEU A N 1
ATOM 1089 C CA . LEU A 1 145 ? -6.027 3.159 -2.926 1.00 93.06 145 LEU A CA 1
ATOM 1090 C C . LEU A 1 145 ? -7.256 4.035 -3.170 1.00 93.06 145 LEU A C 1
ATOM 1092 O O . LEU A 1 145 ? -7.607 4.840 -2.313 1.00 93.06 145 LEU A O 1
ATOM 1096 N N . ASP A 1 146 ? -7.923 3.858 -4.310 1.00 90.88 146 ASP A N 1
ATOM 1097 C CA . ASP A 1 146 ? -9.073 4.684 -4.691 1.00 90.88 146 ASP A CA 1
ATOM 1098 C C . ASP A 1 146 ? -10.308 4.432 -3.810 1.00 90.88 146 ASP A C 1
ATOM 1100 O O . ASP A 1 146 ? -11.142 5.320 -3.655 1.00 90.88 146 ASP A O 1
ATOM 1104 N N . THR A 1 147 ? -10.421 3.244 -3.207 1.00 93.19 147 THR A N 1
ATOM 1105 C CA . THR A 1 147 ? -11.582 2.872 -2.373 1.00 93.19 147 THR A CA 1
ATOM 1106 C C . THR A 1 147 ? -11.299 2.938 -0.876 1.00 93.19 147 THR A C 1
ATOM 1108 O O . THR A 1 147 ? -12.231 2.960 -0.076 1.00 93.19 147 THR A O 1
ATOM 1111 N N . LEU A 1 148 ? -10.026 3.021 -0.476 1.00 92.50 148 LEU A N 1
ATOM 1112 C CA . LEU A 1 148 ? -9.619 3.103 0.926 1.00 92.50 148 LEU A CA 1
ATOM 1113 C C . LEU A 1 148 ? -10.307 4.235 1.723 1.00 92.50 148 LEU A C 1
ATOM 1115 O O . LEU A 1 148 ? -10.718 3.961 2.852 1.00 92.50 148 LEU A O 1
ATOM 1119 N N . PRO A 1 149 ? -10.499 5.462 1.187 1.00 90.31 149 PRO A N 1
ATOM 1120 C CA . PRO A 1 149 ? -11.185 6.521 1.927 1.00 90.31 149 PRO A CA 1
ATOM 1121 C C . PRO A 1 149 ? -12.615 6.125 2.298 1.00 90.31 149 PRO A C 1
ATOM 1123 O O . PRO A 1 149 ? -13.041 6.324 3.431 1.00 90.31 149 PRO A O 1
ATOM 1126 N N . GLU A 1 150 ? -13.343 5.508 1.364 1.00 92.12 150 GLU A N 1
ATOM 1127 C CA . GLU A 1 150 ? -14.706 5.034 1.603 1.00 92.12 150 GLU A CA 1
ATOM 1128 C C . GLU A 1 150 ? -14.728 3.974 2.709 1.00 92.12 150 GLU A C 1
ATOM 1130 O O . GLU A 1 150 ? -15.580 4.015 3.592 1.00 92.12 150 GLU A O 1
ATOM 1135 N N . VAL A 1 151 ? -13.764 3.051 2.700 1.00 93.94 151 VAL A N 1
ATOM 1136 C CA . VAL A 1 151 ? -13.650 1.994 3.715 1.00 93.94 151 VAL A CA 1
ATOM 1137 C C . VAL A 1 151 ? -13.404 2.570 5.106 1.00 93.94 151 VAL A C 1
ATOM 1139 O O . VAL A 1 151 ? -14.038 2.126 6.058 1.00 93.94 151 VAL A O 1
ATOM 1142 N N . ILE A 1 152 ? -12.531 3.572 5.224 1.00 91.62 152 ILE A N 1
ATOM 1143 C CA . ILE A 1 152 ? -12.276 4.257 6.497 1.00 91.62 152 ILE A CA 1
ATOM 1144 C C . ILE A 1 152 ? -13.539 4.980 6.975 1.00 91.62 152 ILE A C 1
ATOM 1146 O O . ILE A 1 152 ? -13.924 4.854 8.133 1.00 91.62 152 ILE A O 1
ATOM 1150 N N . LEU A 1 153 ? -14.220 5.699 6.080 1.00 90.69 153 LEU A N 1
ATOM 1151 C CA . LEU A 1 153 ? -15.407 6.483 6.425 1.00 90.69 153 LEU A CA 1
ATOM 1152 C C . LEU A 1 153 ? -16.624 5.622 6.795 1.00 90.69 153 LEU A C 1
ATOM 1154 O O . LEU A 1 153 ? -17.491 6.098 7.519 1.00 90.69 153 LEU A O 1
ATOM 1158 N N . ARG A 1 154 ? -16.689 4.350 6.378 1.00 93.00 154 ARG A N 1
ATOM 1159 C CA . ARG A 1 154 ? -17.723 3.406 6.853 1.00 93.00 154 ARG A CA 1
ATOM 1160 C C . ARG A 1 154 ? -17.657 3.160 8.365 1.00 93.00 154 ARG A C 1
ATOM 1162 O O . ARG A 1 154 ? -18.649 2.741 8.952 1.00 93.00 154 ARG A O 1
ATOM 1169 N N . GLU A 1 155 ? -16.519 3.438 8.994 1.00 90.25 155 GLU A N 1
ATOM 1170 C CA . GLU A 1 155 ? -16.292 3.274 10.432 1.00 90.25 155 GLU A CA 1
ATOM 1171 C C . GLU A 1 155 ? -16.551 4.584 11.214 1.00 90.25 155 GLU A C 1
ATOM 1173 O O . GLU A 1 155 ? -16.044 4.749 12.322 1.00 90.25 155 GLU A O 1
ATOM 1178 N N . GLU A 1 156 ? -17.347 5.517 10.666 1.00 88.56 156 GLU A N 1
ATOM 1179 C CA . GLU A 1 156 ? -17.629 6.866 11.207 1.00 88.56 156 GLU A CA 1
ATOM 1180 C C . GLU A 1 156 ? -17.928 6.878 12.712 1.00 88.56 156 GLU A C 1
ATOM 1182 O O . GLU A 1 156 ? -17.225 7.544 13.465 1.00 88.56 156 GLU A O 1
ATOM 1187 N N . ALA A 1 157 ? -18.870 6.059 13.189 1.00 87.88 157 ALA A N 1
ATOM 1188 C CA . ALA A 1 157 ? -19.204 5.996 14.618 1.00 87.88 157 ALA A CA 1
ATOM 1189 C C . ALA A 1 157 ? -17.997 5.619 15.504 1.00 87.88 157 ALA A C 1
ATOM 1191 O O . ALA A 1 157 ? -17.861 6.074 16.643 1.00 87.88 157 ALA A O 1
ATOM 1192 N N . ARG A 1 158 ? -17.093 4.778 14.987 1.00 86.00 158 ARG A N 1
ATOM 1193 C CA . ARG A 1 158 ? -15.873 4.375 15.688 1.00 86.00 158 ARG A CA 1
ATOM 1194 C C . ARG A 1 158 ? -14.823 5.484 15.633 1.00 86.00 158 ARG A C 1
ATOM 1196 O O . ARG A 1 158 ? -14.196 5.751 16.656 1.00 86.00 158 ARG A O 1
ATOM 1203 N N . LEU A 1 159 ? -14.679 6.164 14.497 1.00 84.56 159 LEU A N 1
ATOM 1204 C CA . LEU A 1 159 ? -13.821 7.346 14.350 1.00 84.56 159 LEU A CA 1
ATOM 1205 C C . LEU A 1 159 ? -14.240 8.471 15.312 1.00 84.56 159 LEU A C 1
ATOM 1207 O O . LEU A 1 159 ? -13.394 9.024 16.015 1.00 84.56 159 LEU A O 1
ATOM 1211 N N . GLU A 1 160 ? -15.541 8.740 15.425 1.00 85.12 160 GLU A N 1
ATOM 1212 C CA . GLU A 1 160 ? -16.097 9.718 16.366 1.00 85.12 160 GLU A CA 1
ATOM 1213 C C . GLU A 1 160 ? -15.801 9.338 17.822 1.00 85.12 160 GLU A C 1
ATOM 1215 O O . GLU A 1 160 ? -15.373 10.181 18.614 1.00 85.12 160 GLU A O 1
ATOM 1220 N N . SER A 1 161 ? -15.938 8.053 18.181 1.00 85.25 161 SER A N 1
ATOM 1221 C CA . SER A 1 161 ? -15.596 7.563 19.527 1.00 85.25 161 SER A CA 1
ATOM 1222 C C . SER A 1 161 ? -14.112 7.747 19.873 1.00 85.25 161 SER A C 1
ATOM 1224 O O . SER A 1 161 ? -13.750 7.944 21.036 1.00 85.25 161 SER A O 1
ATOM 1226 N N . LEU A 1 162 ? -13.260 7.738 18.846 1.00 80.31 162 LEU A N 1
ATOM 1227 C CA . LEU A 1 162 ? -11.824 7.978 18.919 1.00 80.31 162 LEU A CA 1
ATOM 1228 C C . LEU A 1 162 ? -11.460 9.470 18.840 1.00 80.31 162 LEU A C 1
ATOM 1230 O O . LEU A 1 162 ? -10.277 9.803 18.895 1.00 80.31 162 LEU A O 1
ATOM 1234 N N . LYS A 1 163 ? -12.458 10.364 18.767 1.00 80.69 163 LYS A N 1
ATOM 1235 C CA . LYS A 1 163 ? -12.306 11.823 18.623 1.00 80.69 163 LYS A CA 1
ATOM 1236 C C . LYS A 1 163 ? -11.548 12.234 17.358 1.00 80.69 163 LYS A C 1
ATOM 1238 O O . LYS A 1 163 ? -10.856 13.250 17.355 1.00 80.69 163 LYS A O 1
ATOM 1243 N N . ILE A 1 164 ? -11.672 11.445 16.295 1.00 78.44 164 ILE A N 1
ATOM 1244 C CA . ILE A 1 164 ? -11.126 11.786 14.984 1.00 78.44 164 ILE A CA 1
ATOM 1245 C C . ILE A 1 164 ? -12.126 12.689 14.259 1.00 78.44 164 ILE A C 1
ATOM 1247 O O . ILE A 1 164 ? -13.314 12.379 14.197 1.00 78.44 164 ILE A O 1
ATOM 1251 N N . ASP A 1 165 ? -11.638 13.789 13.683 1.00 78.19 165 ASP A N 1
ATOM 1252 C CA . ASP A 1 165 ? -12.442 14.669 12.835 1.00 78.19 165 ASP A CA 1
ATOM 1253 C C . ASP A 1 165 ? -12.709 13.997 11.474 1.00 78.19 165 ASP A C 1
ATOM 1255 O O . ASP A 1 165 ? -11.857 13.946 10.580 1.00 78.19 165 ASP A O 1
ATOM 1259 N N . VAL A 1 166 ? -13.912 13.439 11.332 1.00 82.44 166 VAL A N 1
ATOM 1260 C CA . VAL A 1 166 ? -14.368 12.749 10.118 1.00 82.44 166 VAL A CA 1
ATOM 1261 C C . VAL A 1 166 ? -14.489 13.718 8.939 1.00 82.44 166 VAL A C 1
ATOM 1263 O O . VAL A 1 166 ? -14.191 13.349 7.800 1.00 82.44 166 VAL A O 1
ATOM 1266 N N . ASP A 1 167 ? -14.867 14.973 9.189 1.00 80.44 167 ASP A N 1
ATOM 1267 C CA . ASP A 1 167 ? -14.981 15.985 8.141 1.00 80.44 167 ASP A CA 1
ATOM 1268 C C . ASP A 1 167 ? -13.610 16.444 7.650 1.00 80.44 167 ASP A C 1
ATOM 1270 O O . ASP A 1 167 ? -13.459 16.722 6.457 1.00 80.44 167 ASP A O 1
ATOM 1274 N N . ALA A 1 168 ? -12.604 16.478 8.527 1.00 77.38 168 ALA A N 1
ATOM 1275 C CA . ALA A 1 168 ? -11.219 16.641 8.109 1.00 77.38 168 ALA A CA 1
ATOM 1276 C C . ALA A 1 168 ? -10.809 15.485 7.190 1.00 77.38 168 ALA A C 1
ATOM 1278 O O . ALA A 1 168 ? -10.418 15.749 6.056 1.00 77.38 168 ALA A O 1
ATOM 1279 N N . LEU A 1 169 ? -11.001 14.222 7.599 1.00 78.06 169 LEU A N 1
ATOM 1280 C CA . LEU A 1 169 ? -10.668 13.045 6.777 1.00 78.06 169 LEU A CA 1
ATOM 1281 C C . LEU A 1 169 ? -11.330 13.064 5.389 1.00 78.06 169 LEU A C 1
ATOM 1283 O O . LEU A 1 169 ? -10.689 12.697 4.405 1.00 78.06 169 LEU A O 1
ATOM 1287 N N . ARG A 1 170 ? -12.581 13.531 5.279 1.00 83.00 170 ARG A N 1
ATOM 1288 C CA . ARG A 1 170 ? -13.302 13.658 3.995 1.00 83.00 170 ARG A CA 1
ATOM 1289 C C . ARG A 1 170 ? -12.665 14.655 3.025 1.00 83.00 170 ARG A C 1
ATOM 1291 O O . ARG A 1 170 ? -12.820 14.505 1.815 1.00 83.00 170 ARG A O 1
ATOM 1298 N N . ARG A 1 171 ? -11.981 15.684 3.531 1.00 79.44 171 ARG A N 1
ATOM 1299 C CA . ARG A 1 171 ? -11.318 16.712 2.706 1.00 79.44 171 ARG A CA 1
ATOM 1300 C C . ARG A 1 171 ? -9.937 16.276 2.228 1.00 79.44 171 ARG A C 1
ATOM 1302 O O . ARG A 1 171 ? -9.351 16.943 1.378 1.00 79.44 171 ARG A O 1
ATOM 1309 N N . ILE A 1 172 ? -9.407 15.187 2.776 1.00 76.94 172 ILE A N 1
ATOM 1310 C CA . ILE A 1 172 ? -8.065 14.708 2.475 1.00 76.94 172 ILE A CA 1
ATOM 1311 C C . ILE A 1 172 ? -8.102 13.817 1.241 1.00 76.94 172 ILE A C 1
ATOM 1313 O O . ILE A 1 172 ? -8.815 12.817 1.176 1.00 76.94 172 ILE A O 1
ATOM 1317 N N . SER A 1 173 ? -7.265 14.148 0.263 1.00 79.38 173 SER A N 1
ATOM 1318 C CA . SER A 1 173 ? -7.016 13.261 -0.862 1.00 79.38 173 SER A CA 1
ATOM 1319 C C . SER A 1 173 ? -5.977 12.217 -0.462 1.00 79.38 173 SER A C 1
ATOM 1321 O O . SER A 1 173 ? -4.800 12.521 -0.297 1.00 79.38 173 SER A O 1
ATOM 1323 N N . PHE A 1 174 ? -6.379 10.949 -0.362 1.00 79.25 174 PHE A N 1
ATOM 1324 C CA . PHE A 1 174 ? -5.461 9.846 -0.036 1.00 79.25 174 PHE A CA 1
ATOM 1325 C C . PHE A 1 174 ? -4.363 9.639 -1.090 1.00 79.25 174 PHE A C 1
ATOM 1327 O O . PHE A 1 174 ? -3.333 9.035 -0.803 1.00 79.25 174 PHE A O 1
ATOM 1334 N N . ARG A 1 175 ? -4.539 10.188 -2.297 1.00 78.69 175 ARG A N 1
ATOM 1335 C CA . ARG A 1 175 ? -3.485 10.244 -3.318 1.00 78.69 175 ARG A CA 1
ATOM 1336 C C . ARG A 1 175 ? -2.374 11.231 -2.964 1.00 78.69 175 ARG A C 1
ATOM 1338 O O . ARG A 1 175 ? -1.261 11.086 -3.443 1.00 78.69 175 ARG A O 1
ATOM 1345 N N . GLU A 1 176 ? -2.663 12.233 -2.144 1.00 73.69 176 GLU A N 1
ATOM 1346 C CA . GLU A 1 176 ? -1.674 13.200 -1.655 1.00 73.69 176 GLU A CA 1
ATOM 1347 C C . GLU A 1 176 ? -0.898 12.670 -0.452 1.00 73.69 176 GLU A C 1
ATOM 1349 O O . GLU A 1 176 ? 0.196 13.141 -0.153 1.00 73.69 176 GLU A O 1
ATOM 1354 N N . LEU A 1 177 ? -1.458 11.653 0.201 1.00 75.75 177 LEU A N 1
ATOM 1355 C CA . LEU A 1 177 ? -0.902 10.982 1.366 1.00 75.75 177 LEU A CA 1
ATOM 1356 C C . LEU A 1 177 ? 0.130 9.902 1.012 1.00 75.75 177 LEU A C 1
ATOM 1358 O O . LEU A 1 177 ? 0.660 9.225 1.889 1.00 75.75 177 LEU A O 1
ATOM 1362 N N . THR A 1 178 ? 0.396 9.699 -0.275 1.00 80.44 178 THR A N 1
ATOM 1363 C CA . THR A 1 178 ? 1.197 8.579 -0.767 1.00 80.44 178 THR A CA 1
ATOM 1364 C C . THR A 1 178 ? 2.643 8.699 -0.320 1.00 80.44 178 THR A C 1
ATOM 1366 O O . THR A 1 178 ? 3.286 9.726 -0.530 1.00 80.44 178 THR A O 1
ATOM 1369 N N . THR A 1 179 ? 3.163 7.624 0.262 1.00 79.75 179 THR A N 1
ATOM 1370 C CA . THR A 1 179 ? 4.519 7.564 0.816 1.00 79.75 179 THR A CA 1
ATOM 1371 C C . THR A 1 179 ? 5.536 7.014 -0.179 1.00 79.75 179 THR A C 1
ATOM 1373 O O . THR A 1 179 ? 6.739 7.135 0.039 1.00 79.75 179 THR A O 1
ATOM 1376 N N . GLN A 1 180 ? 5.074 6.426 -1.286 1.00 82.06 180 GLN A N 1
ATOM 1377 C CA . GLN A 1 180 ? 5.923 5.881 -2.339 1.00 82.06 180 GLN A CA 1
ATOM 1378 C C . GLN A 1 180 ? 5.425 6.304 -3.722 1.00 82.06 180 GLN A C 1
ATOM 1380 O O . GLN A 1 180 ? 4.224 6.315 -3.998 1.00 82.06 180 GLN A O 1
ATOM 1385 N N . ILE A 1 181 ? 6.370 6.592 -4.615 1.00 81.00 181 ILE A N 1
ATOM 1386 C CA . ILE A 1 181 ? 6.122 6.823 -6.038 1.00 81.00 181 ILE A CA 1
ATOM 1387 C C . ILE A 1 181 ? 6.988 5.836 -6.805 1.00 81.00 181 ILE A C 1
ATOM 1389 O O . ILE A 1 181 ? 8.210 5.841 -6.675 1.00 81.00 181 ILE A O 1
ATOM 1393 N N . ILE A 1 182 ? 6.357 4.993 -7.615 1.00 83.81 182 ILE A N 1
ATOM 1394 C CA . ILE A 1 182 ? 7.079 4.060 -8.475 1.00 83.81 182 ILE A CA 1
ATOM 1395 C C . ILE A 1 182 ? 7.182 4.676 -9.853 1.00 83.81 182 ILE A C 1
ATOM 1397 O O . ILE A 1 182 ? 6.161 4.986 -10.463 1.00 83.81 182 ILE A O 1
ATOM 1401 N N . LEU A 1 183 ? 8.411 4.815 -10.338 1.00 80.06 183 LEU A N 1
ATOM 1402 C CA . LEU A 1 183 ? 8.711 5.213 -11.705 1.00 80.06 183 LEU A CA 1
ATOM 1403 C C . LEU A 1 183 ? 9.063 3.967 -12.504 1.00 80.06 183 LEU A C 1
ATOM 1405 O O . LEU A 1 183 ? 9.982 3.232 -12.144 1.00 80.06 183 LEU A O 1
ATOM 1409 N N . ASN A 1 184 ? 8.332 3.729 -13.587 1.00 77.12 184 ASN A N 1
ATOM 1410 C CA . ASN A 1 184 ? 8.655 2.661 -14.521 1.00 77.12 184 ASN A CA 1
ATOM 1411 C C . ASN A 1 184 ? 9.323 3.232 -15.776 1.00 77.12 184 ASN A C 1
ATOM 1413 O O . ASN A 1 184 ? 9.085 4.380 -16.146 1.00 77.12 184 ASN A O 1
ATOM 1417 N N . LEU A 1 185 ? 10.129 2.425 -16.464 1.00 75.94 185 LEU A N 1
ATOM 1418 C CA . LEU A 1 185 ? 10.689 2.832 -17.750 1.00 75.94 185 LEU A CA 1
ATOM 1419 C C . LEU A 1 185 ? 9.570 3.084 -18.779 1.00 75.94 185 LEU A C 1
ATOM 1421 O O . LEU A 1 185 ? 8.536 2.402 -18.741 1.00 75.94 185 LEU A O 1
ATOM 1425 N N . PRO A 1 186 ? 9.761 4.004 -19.738 1.00 71.69 186 PRO A N 1
ATOM 1426 C CA . PRO A 1 186 ? 8.885 4.106 -20.899 1.00 71.69 186 PRO A CA 1
ATOM 1427 C C . PRO A 1 186 ? 8.864 2.796 -21.704 1.00 71.69 186 PRO A C 1
ATOM 1429 O O . PRO A 1 186 ? 9.902 2.147 -21.849 1.00 71.69 186 PRO A O 1
ATOM 1432 N N . PRO A 1 187 ? 7.713 2.384 -22.262 1.00 70.06 187 PRO A N 1
ATOM 1433 C CA . PRO A 1 187 ? 7.696 1.399 -23.334 1.00 70.06 187 PRO A CA 1
ATOM 1434 C C . PRO A 1 187 ? 8.350 1.973 -24.608 1.00 70.06 187 PRO A C 1
ATOM 1436 O O . PRO A 1 187 ? 8.224 3.173 -24.857 1.00 70.06 187 PRO A O 1
ATOM 1439 N N . PRO A 1 188 ? 8.993 1.138 -25.448 1.00 71.12 188 PRO A N 1
ATOM 1440 C CA . PRO A 1 188 ? 9.195 -0.309 -25.300 1.00 71.12 188 PRO A CA 1
ATOM 1441 C C . PRO A 1 188 ? 10.375 -0.652 -24.365 1.00 71.12 188 PRO A C 1
ATOM 1443 O O . PRO A 1 188 ? 11.519 -0.283 -24.613 1.00 71.12 188 PRO A O 1
ATOM 1446 N N . ARG A 1 189 ? 10.101 -1.384 -23.276 1.00 72.38 189 ARG A N 1
ATOM 1447 C CA . ARG A 1 189 ? 11.083 -1.659 -22.200 1.00 72.38 189 ARG A CA 1
ATOM 1448 C C . ARG A 1 189 ? 11.982 -2.847 -22.487 1.00 72.38 189 ARG A C 1
ATOM 1450 O O . ARG A 1 189 ? 13.129 -2.892 -22.060 1.00 72.38 189 ARG A O 1
ATOM 1457 N N . ASP A 1 190 ? 11.431 -3.828 -23.185 1.00 69.38 190 ASP A N 1
ATOM 1458 C CA . ASP A 1 190 ? 12.112 -5.041 -23.613 1.00 69.38 190 ASP A CA 1
ATOM 1459 C C . ASP A 1 190 ? 13.367 -4.720 -24.427 1.00 69.38 190 ASP A C 1
ATOM 1461 O O . ASP A 1 190 ? 14.377 -5.396 -24.274 1.00 69.38 190 ASP A O 1
ATOM 1465 N N . GLN A 1 191 ? 13.345 -3.649 -25.220 1.00 67.56 191 GLN A N 1
ATOM 1466 C CA . GLN A 1 191 ? 14.509 -3.197 -25.981 1.00 67.56 191 GLN A CA 1
ATOM 1467 C C . GLN A 1 191 ? 15.668 -2.759 -25.084 1.00 67.56 191 GLN A C 1
ATOM 1469 O O . GLN A 1 191 ? 16.821 -3.035 -25.408 1.00 67.56 191 GLN A O 1
ATOM 1474 N N . THR A 1 192 ? 15.379 -2.123 -23.948 1.00 66.56 192 THR A N 1
ATOM 1475 C CA . THR A 1 192 ? 16.401 -1.746 -22.965 1.00 66.56 192 THR A CA 1
ATOM 1476 C C . THR A 1 192 ? 17.007 -2.986 -22.318 1.00 66.56 192 THR A C 1
ATOM 1478 O O . THR A 1 192 ? 18.220 -3.059 -22.179 1.00 66.56 192 THR A O 1
ATOM 1481 N N . TYR A 1 193 ? 16.194 -3.995 -21.997 1.00 63.91 193 TYR A N 1
ATOM 1482 C CA . TYR A 1 193 ? 16.656 -5.220 -21.329 1.00 63.91 193 TYR A CA 1
ATOM 1483 C C . TYR A 1 193 ? 17.294 -6.260 -22.253 1.00 63.91 193 TYR A C 1
ATOM 1485 O O . TYR A 1 193 ? 18.040 -7.114 -21.789 1.00 63.91 193 TYR A O 1
ATOM 1493 N N . ARG A 1 194 ? 17.004 -6.214 -23.556 1.00 65.44 194 ARG A N 1
ATOM 1494 C CA . ARG A 1 194 ? 17.561 -7.142 -24.555 1.00 65.44 194 ARG A CA 1
ATOM 1495 C C . ARG A 1 194 ? 18.939 -6.732 -25.065 1.00 65.44 194 ARG A C 1
ATOM 1497 O O . ARG A 1 194 ? 19.535 -7.480 -25.837 1.00 65.44 194 ARG A O 1
ATOM 1504 N N . LYS A 1 195 ? 19.453 -5.562 -24.673 1.00 64.25 195 LYS A N 1
ATOM 1505 C CA . LYS A 1 195 ? 20.834 -5.186 -24.985 1.00 64.25 195 LYS A CA 1
ATOM 1506 C C . LYS A 1 195 ? 21.771 -6.103 -24.204 1.00 64.25 195 LYS A C 1
ATOM 1508 O O . LYS A 1 195 ? 21.724 -6.149 -22.982 1.00 64.25 195 LYS A O 1
ATOM 1513 N N . SER A 1 196 ? 22.637 -6.807 -24.924 1.00 57.91 196 SER A N 1
ATOM 1514 C CA . SER A 1 196 ? 23.670 -7.682 -24.356 1.00 57.91 196 SER A CA 1
ATOM 1515 C C . SER A 1 196 ? 24.789 -6.915 -23.643 1.00 57.91 196 SER A C 1
ATOM 1517 O O . SER A 1 196 ? 25.599 -7.515 -22.946 1.00 57.91 196 SER A O 1
ATOM 1519 N N . ASP A 1 197 ? 24.846 -5.595 -23.821 1.00 70.94 197 ASP A N 1
ATOM 1520 C CA . ASP A 1 197 ? 25.830 -4.727 -23.189 1.00 70.94 197 ASP A CA 1
ATOM 1521 C C . ASP A 1 197 ? 25.276 -4.142 -21.883 1.00 70.94 197 ASP A C 1
ATOM 1523 O O . ASP A 1 197 ? 24.473 -3.203 -21.878 1.00 70.94 197 ASP A O 1
ATOM 1527 N N . PHE A 1 198 ? 25.745 -4.703 -20.769 1.00 71.00 198 PHE A N 1
ATOM 1528 C CA . PHE A 1 198 ? 25.422 -4.254 -19.419 1.00 71.00 198 PHE A CA 1
ATOM 1529 C C . PHE A 1 198 ? 25.726 -2.764 -19.198 1.00 71.00 198 PHE A C 1
ATOM 1531 O O . PHE A 1 198 ? 24.927 -2.080 -18.561 1.00 71.00 198 PHE A O 1
ATOM 1538 N N . GLN A 1 199 ? 26.822 -2.226 -19.746 1.00 73.00 199 GLN A N 1
ATOM 1539 C CA . GLN A 1 199 ? 27.193 -0.818 -19.559 1.00 73.00 199 GLN A CA 1
ATOM 1540 C C . GLN A 1 199 ? 26.200 0.115 -20.258 1.00 73.00 199 GLN A C 1
ATOM 1542 O O . GLN A 1 199 ? 25.839 1.165 -19.717 1.00 73.00 199 GLN A O 1
ATOM 1547 N N . LEU A 1 200 ? 25.698 -0.276 -21.433 1.00 71.81 200 LEU A N 1
ATOM 1548 C CA . LEU A 1 200 ? 24.641 0.468 -22.126 1.00 71.81 200 LEU A CA 1
ATOM 1549 C C . LEU A 1 200 ? 23.313 0.438 -21.361 1.00 71.81 200 LEU A C 1
ATOM 1551 O O . LEU A 1 200 ? 22.611 1.451 -21.314 1.00 71.81 200 LEU A O 1
ATOM 1555 N N . VAL A 1 201 ? 22.960 -0.692 -20.744 1.00 71.69 201 VAL A N 1
ATOM 1556 C CA . VAL A 1 201 ? 21.759 -0.785 -19.897 1.00 71.69 201 VAL A CA 1
ATOM 1557 C C . VAL A 1 201 ? 21.926 0.061 -18.636 1.00 71.69 201 VAL A C 1
ATOM 1559 O O . VAL A 1 201 ? 21.064 0.883 -18.331 1.00 71.69 201 VAL A O 1
ATOM 1562 N N . GLN A 1 202 ? 23.056 -0.077 -17.945 1.00 75.94 202 GLN A N 1
ATOM 1563 C CA . GLN A 1 202 ? 23.366 0.656 -16.722 1.00 75.94 202 GLN A CA 1
ATOM 1564 C C . GLN A 1 202 ? 23.366 2.171 -16.955 1.00 75.94 202 GLN A C 1
ATOM 1566 O O . GLN A 1 202 ? 22.698 2.895 -16.222 1.00 75.94 202 GLN A O 1
ATOM 1571 N N . SER A 1 203 ? 24.054 2.658 -17.991 1.00 77.50 203 SER A N 1
ATOM 1572 C CA . SER A 1 203 ? 24.085 4.090 -18.329 1.00 77.50 203 SER A CA 1
ATOM 1573 C C . SER A 1 203 ? 22.697 4.641 -18.660 1.00 77.50 203 SER A C 1
ATOM 1575 O O . SER A 1 203 ? 22.330 5.694 -18.143 1.00 77.50 203 SER A O 1
ATOM 1577 N N . SER A 1 204 ? 21.890 3.903 -19.432 1.00 73.38 204 SER A N 1
ATOM 1578 C CA . SER A 1 204 ? 20.510 4.299 -19.754 1.00 73.38 204 SER A CA 1
ATOM 1579 C C . SER A 1 204 ? 19.638 4.397 -18.495 1.00 73.38 204 SER A C 1
ATOM 1581 O O . SER A 1 204 ? 18.860 5.337 -18.341 1.00 73.38 204 SER A O 1
ATOM 1583 N N . LEU A 1 205 ? 19.786 3.445 -17.569 1.00 74.62 205 LEU A N 1
ATOM 1584 C CA . LEU A 1 205 ? 19.065 3.431 -16.295 1.00 74.62 205 LEU A CA 1
ATOM 1585 C C . LEU A 1 205 ? 19.508 4.556 -15.360 1.00 74.62 205 LEU A C 1
ATOM 1587 O O . LEU A 1 205 ? 18.660 5.199 -14.744 1.00 74.62 205 LEU A O 1
ATOM 1591 N N . VAL A 1 206 ? 20.812 4.813 -15.258 1.00 78.50 206 VAL A N 1
ATOM 1592 C CA . VAL A 1 206 ? 21.361 5.911 -14.452 1.00 78.50 206 VAL A CA 1
ATOM 1593 C C . VAL A 1 206 ? 20.909 7.257 -15.008 1.00 78.50 206 VAL A C 1
ATOM 1595 O O . VAL A 1 206 ? 20.484 8.107 -14.230 1.00 78.50 206 VAL A O 1
ATOM 1598 N N . GLN A 1 207 ? 20.928 7.440 -16.331 1.00 79.88 207 GLN A N 1
ATOM 1599 C CA . GLN A 1 207 ? 20.436 8.659 -16.968 1.00 79.88 207 GLN A CA 1
ATOM 1600 C C . GLN A 1 207 ? 18.944 8.866 -16.684 1.00 79.88 207 GLN A C 1
ATOM 1602 O O . GLN A 1 207 ? 18.572 9.914 -16.164 1.00 79.88 207 GLN A O 1
ATOM 1607 N N . PHE A 1 208 ? 18.106 7.853 -16.927 1.00 75.56 208 PHE A N 1
ATOM 1608 C CA . PHE A 1 208 ? 16.672 7.923 -16.627 1.00 75.56 208 PHE A CA 1
ATOM 1609 C C . PHE A 1 208 ? 16.403 8.237 -15.148 1.00 75.56 208 PHE A C 1
ATOM 1611 O O . PHE A 1 208 ? 15.574 9.084 -14.819 1.00 75.56 208 PHE A O 1
ATOM 1618 N N . SER A 1 209 ? 17.136 7.582 -14.246 1.00 75.94 209 SER A N 1
ATOM 1619 C CA . SER A 1 209 ? 17.029 7.821 -12.806 1.00 75.94 209 SER A CA 1
ATOM 1620 C C . SER A 1 209 ? 17.455 9.242 -12.457 1.00 75.94 209 SER A C 1
ATOM 1622 O O . SER A 1 209 ? 16.779 9.900 -11.682 1.00 75.94 209 SER A O 1
ATOM 1624 N N . SER A 1 210 ? 18.539 9.751 -13.042 1.00 77.25 210 SER A N 1
ATOM 1625 C CA . SER A 1 210 ? 19.012 11.117 -12.814 1.00 77.25 210 SER A CA 1
ATOM 1626 C C . SER A 1 210 ? 18.014 12.161 -13.318 1.00 77.25 210 SER A C 1
ATOM 1628 O O . SER A 1 210 ? 17.718 13.106 -12.590 1.00 77.25 210 SER A O 1
ATOM 1630 N N . GLU A 1 211 ? 17.434 11.964 -14.503 1.00 76.12 211 GLU A N 1
ATOM 1631 C CA . GLU A 1 211 ? 16.393 12.834 -15.063 1.00 76.12 211 GLU A CA 1
ATOM 1632 C C . GLU A 1 211 ? 15.135 12.826 -14.184 1.00 76.12 211 GLU A C 1
ATOM 1634 O O . GLU A 1 211 ? 14.659 13.891 -13.782 1.00 76.12 211 GLU A O 1
ATOM 1639 N N . GLY A 1 212 ? 14.659 11.644 -13.779 1.00 70.81 212 GLY A N 1
ATOM 1640 C CA . GLY A 1 212 ? 13.538 11.509 -12.850 1.00 70.81 212 GLY A CA 1
ATOM 1641 C C . GLY A 1 212 ? 13.818 12.170 -11.496 1.00 70.81 212 GLY A C 1
ATOM 1642 O O . GLY A 1 212 ? 13.008 12.955 -11.012 1.00 70.81 212 GLY A O 1
ATOM 1643 N N . LEU A 1 213 ? 14.990 11.914 -10.906 1.00 72.19 213 LEU A N 1
ATOM 1644 C CA . LEU A 1 213 ? 15.397 12.440 -9.598 1.00 72.19 213 LEU A CA 1
ATOM 1645 C C . LEU A 1 213 ? 15.706 13.932 -9.599 1.00 72.19 213 LEU A C 1
ATOM 1647 O O . LEU A 1 213 ? 15.516 14.581 -8.572 1.00 72.19 213 LEU A O 1
ATOM 1651 N N . SER A 1 214 ? 16.123 14.500 -10.730 1.00 70.38 214 SER A N 1
ATOM 1652 C CA . SER A 1 214 ? 16.341 15.944 -10.855 1.00 70.38 214 SER A CA 1
ATOM 1653 C C . SER A 1 214 ? 15.060 16.738 -10.571 1.00 70.38 214 SER A C 1
ATOM 1655 O O . SER A 1 214 ? 15.117 17.797 -9.945 1.00 70.38 214 SER A O 1
ATOM 1657 N N . GLY A 1 215 ? 13.892 16.174 -10.908 1.00 65.62 215 GLY A N 1
ATOM 1658 C CA . GLY A 1 215 ? 12.584 16.729 -10.548 1.00 65.62 215 GLY A CA 1
ATOM 1659 C C . GLY A 1 215 ? 12.298 16.720 -9.041 1.00 65.62 215 GLY A C 1
ATOM 1660 O O . GLY A 1 215 ? 11.445 17.473 -8.573 1.00 65.62 215 GLY A O 1
ATOM 1661 N N . PHE A 1 216 ? 13.037 15.914 -8.275 1.00 63.56 216 PHE A N 1
ATOM 1662 C CA . PHE A 1 216 ? 12.829 15.644 -6.850 1.00 63.56 216 PHE A CA 1
ATOM 1663 C C . PHE A 1 216 ? 13.962 16.147 -5.944 1.00 63.56 216 PHE A C 1
ATOM 1665 O O . PHE A 1 216 ? 13.920 15.929 -4.733 1.00 63.56 216 PHE A O 1
ATOM 1672 N N . ALA A 1 217 ? 14.943 16.869 -6.494 1.00 54.19 217 ALA A N 1
ATOM 1673 C CA . ALA A 1 217 ? 16.186 17.256 -5.818 1.00 54.19 217 ALA A CA 1
ATOM 1674 C C . ALA A 1 217 ? 16.015 18.066 -4.512 1.00 54.19 217 ALA A C 1
ATOM 1676 O O . ALA A 1 217 ? 16.945 18.146 -3.715 1.00 54.19 217 ALA A O 1
ATOM 1677 N N . THR A 1 218 ? 14.844 18.664 -4.272 1.00 54.91 218 THR A N 1
ATOM 1678 C CA . THR A 1 218 ? 14.552 19.473 -3.072 1.00 54.91 218 THR A CA 1
ATOM 1679 C C . THR A 1 218 ? 13.695 18.754 -2.029 1.00 54.91 218 THR A C 1
ATOM 1681 O O . THR A 1 218 ? 13.245 19.380 -1.072 1.00 54.91 218 THR A O 1
ATOM 1684 N N . SER A 1 219 ? 13.415 17.467 -2.218 1.00 59.56 219 SER A N 1
ATOM 1685 C CA . SER A 1 219 ? 12.548 16.685 -1.335 1.00 59.56 219 SER A CA 1
ATOM 1686 C C . SER A 1 219 ? 13.349 15.643 -0.555 1.00 59.56 219 SER A C 1
ATOM 1688 O O . SER A 1 219 ? 14.362 15.143 -1.036 1.00 59.56 219 SER A O 1
ATOM 1690 N N . SER A 1 220 ? 12.892 15.288 0.647 1.00 61.28 220 SER A N 1
ATOM 1691 C CA . SER A 1 220 ? 13.461 14.203 1.464 1.00 61.28 220 SER A CA 1
ATOM 1692 C C . SER A 1 220 ? 13.136 12.811 0.894 1.00 61.28 220 SER A C 1
ATOM 1694 O O . SER A 1 220 ? 12.811 11.896 1.645 1.00 61.28 220 SER A O 1
ATOM 1696 N N . ILE A 1 221 ? 13.169 12.647 -0.433 1.00 67.19 221 ILE A N 1
ATOM 1697 C CA . ILE A 1 221 ? 12.976 11.353 -1.083 1.00 67.19 221 ILE A CA 1
ATOM 1698 C C . ILE A 1 221 ? 14.276 10.564 -0.996 1.00 67.19 221 ILE A C 1
ATOM 1700 O O . ILE A 1 221 ? 15.338 11.042 -1.388 1.00 67.19 221 ILE A O 1
ATOM 1704 N N . GLN A 1 222 ? 14.168 9.321 -0.541 1.00 71.75 222 GLN A N 1
ATOM 1705 C CA . GLN A 1 222 ? 15.228 8.334 -0.684 1.00 71.75 222 GLN A CA 1
ATOM 1706 C C . GLN A 1 222 ? 14.987 7.540 -1.973 1.00 71.75 222 GLN A C 1
ATOM 1708 O O . GLN A 1 222 ? 14.044 6.747 -2.029 1.00 71.75 222 GLN A O 1
ATOM 1713 N N . PRO A 1 223 ? 15.779 7.762 -3.036 1.00 71.81 223 PRO A N 1
ATOM 1714 C CA . PRO A 1 223 ? 15.642 6.983 -4.254 1.00 71.81 223 PRO A CA 1
ATOM 1715 C C . PRO A 1 223 ? 16.084 5.538 -4.032 1.00 71.81 223 PRO A C 1
ATOM 1717 O O . PRO A 1 223 ? 17.126 5.287 -3.431 1.00 71.81 223 PRO A O 1
ATOM 1720 N N . SER A 1 224 ? 15.323 4.596 -4.583 1.00 73.62 224 SER A N 1
ATOM 1721 C CA . SER A 1 224 ? 15.717 3.191 -4.681 1.00 73.62 224 SER A CA 1
ATOM 1722 C C . SER A 1 224 ? 15.701 2.759 -6.145 1.00 73.62 224 SER A C 1
ATOM 1724 O O . SER A 1 224 ? 14.756 3.062 -6.874 1.00 73.62 224 SER A O 1
ATOM 1726 N N . LEU A 1 225 ? 16.759 2.064 -6.576 1.00 75.38 225 LEU A N 1
ATOM 1727 C CA . LEU A 1 225 ? 16.940 1.555 -7.941 1.00 75.38 225 LEU A CA 1
ATOM 1728 C C . LEU A 1 225 ? 17.063 0.022 -7.923 1.00 75.38 225 LEU A C 1
ATOM 1730 O O . LEU A 1 225 ? 18.122 -0.512 -8.267 1.00 75.38 225 LEU A O 1
ATOM 1734 N N . PRO A 1 226 ? 15.996 -0.705 -7.538 1.00 71.25 226 PRO A N 1
ATOM 1735 C CA . PRO A 1 226 ? 16.051 -2.158 -7.348 1.00 71.25 226 PRO A CA 1
ATOM 1736 C C . PRO A 1 226 ? 16.450 -2.891 -8.634 1.00 71.25 226 PRO A C 1
ATOM 1738 O O . PRO A 1 226 ? 17.148 -3.898 -8.605 1.00 71.25 226 PRO A O 1
ATOM 1741 N N . LEU A 1 227 ? 16.084 -2.338 -9.792 1.00 70.25 227 LEU A N 1
ATOM 1742 C CA . LEU A 1 227 ? 16.450 -2.889 -11.089 1.00 70.25 227 LEU A CA 1
ATOM 1743 C C . LEU A 1 227 ? 17.969 -2.929 -11.315 1.00 70.25 227 LEU A C 1
ATOM 1745 O O . LEU A 1 227 ? 18.472 -3.931 -11.806 1.00 70.25 227 LEU A O 1
ATOM 1749 N N . LEU A 1 228 ? 18.710 -1.879 -10.942 1.00 70.31 228 LEU A N 1
ATOM 1750 C CA . LEU A 1 228 ? 20.170 -1.874 -11.090 1.00 70.31 228 LEU A CA 1
ATOM 1751 C C . LEU A 1 228 ? 20.825 -2.926 -10.193 1.00 70.31 228 LEU A C 1
ATOM 1753 O O . LEU A 1 228 ? 21.710 -3.638 -10.657 1.00 70.31 228 LEU A O 1
ATOM 1757 N N . GLN A 1 229 ? 20.332 -3.079 -8.961 1.00 68.50 229 GLN A N 1
ATOM 1758 C CA . GLN A 1 229 ? 20.811 -4.101 -8.024 1.00 68.50 229 GLN A CA 1
ATOM 1759 C C . GLN A 1 229 ? 20.604 -5.519 -8.581 1.00 68.50 229 GLN A C 1
ATOM 1761 O O . GLN A 1 229 ? 21.480 -6.373 -8.470 1.00 68.50 229 GLN A O 1
ATOM 1766 N N . GLN A 1 230 ? 19.461 -5.764 -9.231 1.00 69.50 230 GLN A N 1
ATOM 1767 C CA . GLN A 1 230 ? 19.154 -7.057 -9.849 1.00 69.50 230 GLN A CA 1
ATOM 1768 C C . GLN A 1 230 ? 19.925 -7.306 -11.152 1.00 69.50 230 GLN A C 1
ATOM 1770 O O . GLN A 1 230 ? 20.239 -8.447 -11.472 1.00 69.50 230 GLN A O 1
ATOM 1775 N N . ILE A 1 231 ? 20.241 -6.279 -11.944 1.00 67.44 231 ILE A N 1
ATOM 1776 C CA . ILE A 1 231 ? 21.061 -6.470 -13.152 1.00 67.44 231 ILE A CA 1
ATOM 1777 C C . ILE A 1 231 ? 22.525 -6.707 -12.749 1.00 67.44 231 ILE A C 1
ATOM 1779 O O . ILE A 1 231 ? 23.180 -7.567 -13.331 1.00 67.44 231 ILE A O 1
ATOM 1783 N N . GLU A 1 232 ? 23.032 -6.015 -11.726 1.00 65.12 232 GLU A N 1
ATOM 1784 C CA . GLU A 1 232 ? 24.390 -6.213 -11.205 1.00 65.12 232 GLU A CA 1
ATOM 1785 C C . GLU A 1 232 ? 24.615 -7.646 -10.693 1.00 65.12 232 GLU A C 1
ATOM 1787 O O . GLU A 1 232 ? 25.651 -8.248 -10.979 1.00 65.12 232 GLU A O 1
ATOM 1792 N N . SER A 1 233 ? 23.634 -8.244 -10.009 1.00 63.50 233 SER A N 1
ATOM 1793 C CA . SER A 1 233 ? 23.719 -9.648 -9.581 1.00 63.50 233 SER A CA 1
ATOM 1794 C C . SER A 1 233 ? 23.694 -10.639 -10.756 1.00 63.50 233 SER A C 1
ATOM 1796 O O . SER A 1 233 ? 24.262 -11.727 -10.656 1.00 63.50 233 SER A O 1
ATOM 1798 N N . ASN A 1 234 ? 23.106 -10.248 -11.891 1.00 62.34 234 ASN A N 1
ATOM 1799 C CA . ASN A 1 234 ? 22.980 -11.064 -13.101 1.00 62.34 234 ASN A CA 1
ATOM 1800 C C . ASN A 1 234 ? 24.030 -10.747 -14.184 1.00 62.34 234 ASN A C 1
ATOM 1802 O O . ASN A 1 234 ? 23.992 -11.351 -15.256 1.00 62.34 234 ASN A O 1
ATOM 1806 N N . GLN A 1 235 ? 25.000 -9.862 -13.919 1.00 54.19 235 GLN A N 1
ATOM 1807 C CA . GLN A 1 235 ? 26.033 -9.452 -14.888 1.00 54.19 235 GLN A CA 1
ATOM 1808 C C . GLN A 1 235 ? 26.895 -10.620 -15.418 1.00 54.19 235 GLN A C 1
ATOM 1810 O O . GLN A 1 235 ? 27.526 -10.500 -16.465 1.00 54.19 235 GLN A O 1
ATOM 1815 N N . TYR A 1 236 ? 26.900 -11.761 -14.716 1.00 54.28 236 TYR A N 1
ATOM 1816 C CA . TYR A 1 236 ? 27.659 -12.969 -15.063 1.00 54.28 236 TYR A CA 1
ATOM 1817 C C . TYR A 1 236 ? 26.806 -14.112 -15.636 1.00 54.28 236 TYR A C 1
ATOM 1819 O O . TYR A 1 236 ? 27.341 -15.190 -15.902 1.00 54.28 236 TYR A O 1
ATOM 1827 N N . LEU A 1 237 ? 25.500 -13.913 -15.853 1.00 47.06 237 LEU A N 1
ATOM 1828 C CA . LEU A 1 237 ? 24.656 -14.889 -16.548 1.00 47.06 237 LEU A CA 1
ATOM 1829 C C . LEU A 1 237 ? 24.928 -14.823 -18.057 1.00 47.06 237 LEU A C 1
ATOM 1831 O O . LEU A 1 237 ? 24.164 -14.272 -18.847 1.00 47.06 237 LEU A O 1
ATOM 1835 N N . LEU A 1 238 ? 26.052 -15.422 -18.456 1.00 40.97 238 LEU A N 1
ATOM 1836 C CA . LEU A 1 238 ? 26.265 -15.913 -19.811 1.00 40.97 238 LEU A CA 1
ATOM 1837 C C . LEU A 1 238 ? 25.132 -16.895 -20.125 1.00 40.97 238 LEU A C 1
ATOM 1839 O O . LEU A 1 238 ? 25.126 -18.036 -19.663 1.00 40.97 238 LEU A O 1
ATOM 1843 N N . LEU A 1 239 ? 24.157 -16.433 -20.906 1.00 40.72 239 LEU A N 1
ATOM 1844 C CA . LEU A 1 239 ? 23.224 -17.298 -21.615 1.00 40.72 239 LEU A CA 1
ATOM 1845 C C . LEU A 1 239 ? 24.048 -18.197 -22.544 1.00 40.72 239 LEU A C 1
ATOM 1847 O O . LEU A 1 239 ? 24.354 -17.828 -23.676 1.00 40.72 239 LEU A O 1
ATOM 1851 N N . PHE A 1 240 ? 24.403 -19.389 -22.065 1.00 34.09 240 PHE A N 1
ATOM 1852 C CA . PHE A 1 240 ? 24.686 -20.526 -22.933 1.00 34.09 240 PHE A CA 1
ATOM 1853 C C . PHE A 1 240 ? 23.369 -20.916 -23.613 1.00 34.09 240 PHE A C 1
ATOM 1855 O O . PHE A 1 240 ? 22.674 -21.837 -23.191 1.00 34.09 240 PHE A O 1
ATOM 1862 N N . LEU A 1 241 ? 22.991 -20.163 -24.642 1.00 31.44 241 LEU A N 1
ATOM 1863 C CA . LEU A 1 241 ? 22.101 -20.657 -25.679 1.00 31.44 241 LEU A CA 1
ATOM 1864 C C . LEU A 1 241 ? 23.006 -21.339 -26.704 1.00 31.44 241 LEU A C 1
ATOM 1866 O O . LEU A 1 241 ? 23.749 -20.665 -27.417 1.00 31.44 241 LEU A O 1
ATOM 1870 N N . GLY A 1 242 ? 23.014 -22.674 -26.662 1.00 33.03 242 GLY A N 1
ATOM 1871 C CA . GLY A 1 242 ? 23.592 -23.510 -27.715 1.00 33.03 242 GLY A CA 1
ATOM 1872 C C . GLY A 1 242 ? 22.858 -23.353 -29.038 1.00 33.03 242 GLY A C 1
ATOM 1873 O O . GLY A 1 242 ? 21.661 -22.982 -29.011 1.00 33.03 242 GLY A O 1
#

pLDDT: mean 77.09, std 15.4, range [31.44, 97.94]

Radius of gyration: 19.83 Å; chains: 1; bounding box: 47×49×48 Å

Organism: NCBI:txid31354

Foldseek 3Di:
DDDDFVLCVVLCVVQVFKWFKAKFWKWKAAPLGIDTAIEIAGAQVSCVVNPQLVQVPDHAADQLAKEAEPVVCVNRVHDQFDKMKMFTDCLVLVLSVCVSVVHDSVPDDDGGQIFIHGYHYYDHDDSNNDFPPADSRHVGIYHHQVNVLVRSVVCVVVCVVVVHDNVSSVVDRSSSSTPDMDGDDDPPCVVLVPPLDPVSSVVVLVVVVCVSCVSVVPDPDDDDDSVNVVVVVCNPPPPPPD

Sequence (242 aa):
GAEPAGRWSQLGSQYGFHTPRLVVPAVAAGPAGTYYSTLRAIWTQREQSIGLGSMWPFGPIRAGGCVIPKRTALELDVRVGDTILVAIDLYSVLASQATAQGEDTKSLNFPLIPISLTVDAILDRFYGKFDVSEDEAAMGIVVELDTLPEVILREEARLESLKIDVDALRRISFRELTTQIILNLPPPRDQTYRKSDFQLVQSSLVQFSSEGLSGFATSSIQPSLPLLQQIESNQYLLLFLG